Protein AF-A0A2B4R8V8-F1 (afdb_monomer_lite)

Secondary structure (DSSP, 8-state):
----------------------------PPPPP-------PPPPP--PPPTT---PPPPSSPP------------TTS---SSSS-HHHHHHHHHHHHHHHTT--SEEEEEE-TTTHHHHHHHHHHH-SGGGGSEEEEEETT-----SSHHHHHHHHHHHHHHHHHHEEESSSEEE---TTS-HHHHHHHHHHHHHHHHHHS---TTB-HHHHHHHHH-GGGS-HHHHHHHHHHHS-HHHHHHHHHHHHH-GGG---HHHHHHHHHHHHHTT--SPP-HHHHHHHHHHHHIIIIIITHHHHS-SS-HHHHHHHHHHHHHHHHHHHHHHHHHHHHHHHHHHHHHHHHHHHHHHHHHHHHHHHHHHTS---

Radius of gyration: 37.05 Å; chains: 1; bounding box: 168×72×77 Å

pLDDT: mean 74.07, std 23.22, range [28.28, 98.06]

Structure (mmCIF, N/CA/C/O backbone):
data_AF-A0A2B4R8V8-F1
#
_entry.id   AF-A0A2B4R8V8-F1
#
loop_
_atom_site.group_PDB
_atom_site.id
_atom_site.type_symbol
_atom_site.label_atom_id
_atom_site.label_alt_id
_atom_site.label_comp_id
_atom_site.label_asym_id
_atom_site.label_entity_id
_atom_site.label_seq_id
_atom_site.pdbx_PDB_ins_code
_atom_site.Cartn_x
_atom_site.Cartn_y
_atom_site.Cartn_z
_atom_site.occupancy
_atom_site.B_iso_or_equiv
_atom_site.auth_seq_id
_atom_site.auth_comp_id
_atom_site.auth_asym_id
_atom_site.auth_atom_id
_atom_site.pdbx_PDB_model_num
ATOM 1 N N . MET A 1 1 ? -49.692 -40.092 24.703 1.00 37.97 1 MET A N 1
ATOM 2 C CA . MET A 1 1 ? -51.129 -39.829 24.489 1.00 37.97 1 MET A CA 1
ATOM 3 C C . MET A 1 1 ? -51.239 -38.406 23.982 1.00 37.97 1 MET A C 1
ATOM 5 O O . MET A 1 1 ? -51.106 -37.485 24.770 1.00 37.97 1 MET A O 1
ATOM 9 N N . VAL A 1 2 ? -51.329 -38.239 22.664 1.00 34.12 2 VAL A N 1
ATOM 10 C CA . VAL A 1 2 ? -51.483 -36.935 22.007 1.00 34.12 2 VAL A CA 1
ATOM 11 C C . VAL A 1 2 ? -52.928 -36.877 21.530 1.00 34.12 2 VAL A C 1
ATOM 13 O O . VAL A 1 2 ? -53.375 -37.792 20.839 1.00 34.12 2 VAL A O 1
ATOM 16 N N . GLY A 1 3 ? -53.658 -35.875 22.016 1.00 37.50 3 GLY A N 1
ATOM 17 C CA . GLY A 1 3 ? -55.065 -35.637 21.716 1.00 37.50 3 GLY A CA 1
ATOM 18 C C . GLY A 1 3 ? -55.240 -34.910 20.387 1.00 37.50 3 GLY A C 1
ATOM 19 O O . GLY A 1 3 ? -54.441 -34.051 20.025 1.00 37.50 3 GLY A O 1
ATOM 20 N N . SER A 1 4 ? -56.290 -35.308 19.683 1.00 49.75 4 SER A N 1
ATOM 21 C CA . SER A 1 4 ? -56.829 -34.710 18.465 1.00 49.75 4 SER A CA 1
ATOM 22 C C . SER A 1 4 ? -57.956 -33.738 18.825 1.00 49.75 4 SER A C 1
ATOM 24 O O . SER A 1 4 ? -58.590 -33.940 19.862 1.00 49.75 4 SER A O 1
ATOM 26 N N . MET A 1 5 ? -58.164 -32.743 17.951 1.00 41.31 5 MET A N 1
ATOM 27 C CA . MET A 1 5 ? -59.383 -31.964 17.630 1.00 41.31 5 MET A CA 1
ATOM 28 C C . MET A 1 5 ? -58.989 -30.493 17.405 1.00 41.31 5 MET A C 1
ATOM 30 O O . MET A 1 5 ? -58.139 -29.987 18.127 1.00 41.31 5 MET A O 1
ATOM 34 N N . ASP A 1 6 ? -59.586 -29.686 16.537 1.00 40.47 6 ASP A N 1
ATOM 35 C CA . ASP A 1 6 ? -60.373 -29.803 15.297 1.00 40.47 6 ASP A CA 1
ATOM 36 C C . ASP A 1 6 ? -60.860 -28.356 15.032 1.00 40.47 6 ASP A C 1
ATOM 38 O O . ASP A 1 6 ? -61.248 -27.715 16.006 1.00 40.47 6 ASP A O 1
ATOM 42 N N . LEU A 1 7 ? -60.910 -27.912 13.760 1.00 38.53 7 LEU A N 1
ATOM 43 C CA . LEU A 1 7 ? -61.941 -27.004 13.183 1.00 38.53 7 LEU A CA 1
ATOM 44 C C . LEU A 1 7 ? -62.015 -25.544 13.741 1.00 38.53 7 LEU A C 1
ATOM 46 O O . LEU A 1 7 ? -61.846 -25.301 14.922 1.00 38.53 7 LEU A O 1
ATOM 50 N N . ASP A 1 8 ? -62.312 -24.456 13.024 1.00 39.59 8 ASP A N 1
ATOM 51 C CA . ASP A 1 8 ? -62.751 -24.147 11.653 1.00 39.59 8 ASP A CA 1
ATOM 52 C C . ASP A 1 8 ? -62.658 -22.591 11.464 1.00 39.59 8 ASP A C 1
ATOM 54 O O . ASP A 1 8 ? -61.950 -21.961 12.255 1.00 39.59 8 ASP A O 1
ATOM 58 N N . PRO A 1 9 ? -63.290 -21.902 10.478 1.00 58.25 9 PRO A N 1
ATOM 59 C CA . PRO A 1 9 ? -62.689 -20.775 9.767 1.00 58.25 9 PRO A CA 1
ATOM 60 C C . PRO A 1 9 ? -63.495 -19.459 9.943 1.00 58.25 9 PRO A C 1
ATOM 62 O O . PRO A 1 9 ? -64.387 -19.363 10.782 1.00 58.25 9 PRO A O 1
ATOM 65 N N . ALA A 1 10 ? -63.218 -18.491 9.057 1.00 32.84 10 ALA A N 1
ATOM 66 C CA . ALA A 1 10 ? -64.095 -17.409 8.571 1.00 32.84 10 ALA A CA 1
ATOM 67 C C . ALA A 1 10 ? -63.749 -15.949 8.960 1.00 32.84 10 ALA A C 1
ATOM 69 O O . ALA A 1 10 ? -64.136 -15.476 10.020 1.00 32.84 10 ALA A O 1
ATOM 70 N N . LEU A 1 11 ? -63.186 -15.246 7.951 1.00 34.00 11 LEU A N 1
ATOM 71 C CA . LEU A 1 11 ? -63.609 -13.938 7.381 1.00 34.00 11 LEU A CA 1
ATOM 72 C C . LEU A 1 11 ? -63.502 -12.649 8.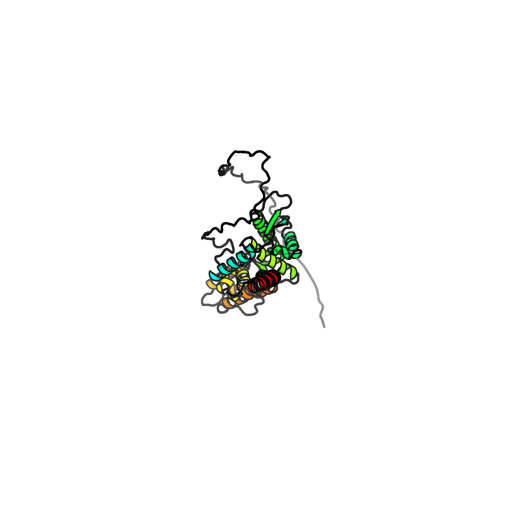243 1.00 34.00 11 LEU A C 1
ATOM 74 O O . LEU A 1 11 ? -63.474 -12.729 9.463 1.00 34.00 11 LEU A O 1
ATOM 78 N N . PRO A 1 12 ? -63.675 -11.435 7.660 1.00 52.84 12 PRO A N 1
ATOM 79 C CA . PRO A 1 12 ? -63.203 -10.846 6.388 1.00 52.84 12 PRO A CA 1
ATOM 80 C C . PRO A 1 12 ? -62.608 -9.416 6.618 1.00 52.84 12 PRO A C 1
ATOM 82 O O . PRO A 1 12 ? -62.307 -9.066 7.752 1.00 52.84 12 PRO A O 1
ATOM 85 N N . MET A 1 13 ? -62.554 -8.585 5.558 1.00 31.41 13 MET A N 1
ATOM 86 C CA . MET A 1 13 ? -62.256 -7.127 5.485 1.00 31.41 13 MET A CA 1
ATOM 87 C C . MET A 1 13 ? -60.810 -6.796 5.069 1.00 31.41 13 MET A C 1
ATOM 89 O O . MET A 1 13 ? -59.878 -7.433 5.531 1.00 31.41 13 MET A O 1
ATOM 93 N N . GLU A 1 14 ? -60.509 -5.830 4.203 1.00 40.19 14 GLU A N 1
ATOM 94 C CA . GLU A 1 14 ? -61.306 -4.865 3.440 1.00 40.19 14 GLU A CA 1
ATOM 95 C C . GLU A 1 14 ? -60.415 -4.309 2.309 1.00 40.19 14 GLU A C 1
ATOM 97 O O . GLU A 1 14 ? -59.193 -4.235 2.425 1.00 40.19 14 GLU A O 1
ATOM 102 N N . THR A 1 15 ? -61.058 -3.944 1.206 1.00 41.03 15 THR A N 1
ATOM 103 C CA . THR A 1 15 ? -60.579 -3.093 0.106 1.00 41.03 15 THR A CA 1
ATOM 104 C C . THR A 1 15 ? -60.140 -1.703 0.573 1.00 41.03 15 THR A C 1
ATOM 106 O O . THR A 1 15 ? -60.792 -1.186 1.470 1.00 41.03 15 THR A O 1
ATOM 109 N N . VAL A 1 16 ? -59.136 -1.102 -0.095 1.00 36.84 16 VAL A N 1
ATOM 110 C CA . VAL A 1 16 ? -58.846 0.351 -0.310 1.00 36.84 16 VAL A CA 1
ATOM 111 C C . VAL A 1 16 ? -57.403 0.434 -0.854 1.00 36.84 16 VAL A C 1
ATOM 113 O O . VAL A 1 16 ? -56.538 -0.278 -0.363 1.00 36.84 16 VAL A O 1
ATOM 116 N N . ASP A 1 17 ? -56.993 1.227 -1.841 1.00 36.38 17 ASP A N 1
ATOM 117 C CA . ASP A 1 17 ? -57.643 1.989 -2.903 1.00 36.38 17 ASP A CA 1
ATOM 118 C C . ASP A 1 17 ? -56.602 2.109 -4.028 1.00 36.38 17 ASP A C 1
ATOM 120 O O . ASP A 1 17 ? -55.411 2.315 -3.779 1.00 36.38 17 ASP A O 1
ATOM 124 N N . GLN A 1 18 ? -57.054 2.009 -5.275 1.00 36.00 18 GLN A N 1
ATOM 125 C CA . GLN A 1 18 ? -56.299 2.484 -6.427 1.00 36.00 18 GLN A CA 1
ATOM 126 C C . GLN A 1 18 ? -56.438 4.004 -6.488 1.00 36.00 18 GLN A C 1
ATOM 128 O O . GLN A 1 18 ? -57.486 4.518 -6.871 1.00 36.00 18 GLN A O 1
ATOM 133 N N . ALA A 1 19 ? -55.366 4.721 -6.166 1.00 33.53 19 ALA A N 1
ATOM 134 C CA . ALA A 1 19 ? -55.262 6.143 -6.441 1.00 33.53 19 ALA A CA 1
ATOM 135 C C . ALA A 1 19 ? -53.948 6.448 -7.172 1.00 33.53 19 ALA A C 1
ATOM 137 O O . ALA A 1 19 ? -52.853 6.312 -6.633 1.00 33.53 19 ALA A O 1
ATOM 138 N N . THR A 1 20 ? -54.120 6.941 -8.401 1.00 39.62 20 THR A N 1
ATOM 139 C CA . THR A 1 20 ? -53.224 7.864 -9.119 1.00 39.62 20 THR A CA 1
ATOM 140 C C . THR A 1 20 ? -51.864 7.343 -9.592 1.00 39.62 20 THR A C 1
ATOM 142 O O . THR A 1 20 ? -50.809 7.778 -9.149 1.00 39.62 20 THR A O 1
ATOM 145 N N . LEU A 1 21 ? -51.909 6.518 -10.643 1.00 32.22 21 LEU A N 1
ATOM 146 C CA . LEU A 1 21 ? -50.957 6.607 -11.754 1.00 32.22 21 LEU A CA 1
ATOM 147 C C . LEU A 1 21 ? -51.418 7.728 -12.694 1.00 32.22 21 LEU A C 1
ATOM 149 O O . LEU A 1 21 ? -52.409 7.552 -13.402 1.00 32.22 21 LEU A O 1
ATOM 153 N N . SER A 1 22 ? -50.733 8.872 -12.686 1.00 34.62 22 SER A N 1
ATOM 154 C CA . SER A 1 22 ? -50.776 9.846 -13.783 1.00 34.62 22 SER A CA 1
ATOM 155 C C . SER A 1 22 ? -49.699 10.922 -13.612 1.00 34.62 22 SER A C 1
ATOM 157 O O . SER A 1 22 ? -49.667 11.560 -12.563 1.00 34.62 22 SER A O 1
ATOM 159 N N . MET A 1 23 ? -48.953 11.174 -14.699 1.00 31.00 23 MET A N 1
ATOM 160 C CA . MET A 1 23 ? -48.283 12.444 -15.057 1.00 31.00 23 MET A CA 1
ATOM 161 C C . MET A 1 23 ? -46.952 12.722 -14.323 1.00 31.00 23 MET A C 1
ATOM 163 O O . MET A 1 23 ? -46.914 12.701 -13.104 1.00 31.00 23 MET A O 1
ATOM 167 N N . LEU A 1 24 ? -45.806 13.012 -14.949 1.00 35.62 24 LEU A N 1
ATOM 168 C CA . LEU A 1 24 ? -45.475 13.547 -16.272 1.00 35.62 24 LEU A CA 1
ATOM 169 C C . LEU A 1 24 ? -44.006 13.218 -16.593 1.00 35.62 24 LEU A C 1
ATOM 171 O O . LEU A 1 24 ? -43.156 13.242 -15.703 1.00 35.62 24 LEU A O 1
ATOM 175 N N . ASP A 1 25 ? -43.732 12.993 -17.876 1.00 38.09 25 ASP A N 1
ATOM 176 C CA . ASP A 1 25 ? -42.414 13.163 -18.481 1.00 38.09 25 ASP A CA 1
ATOM 177 C C . ASP A 1 25 ? -41.946 14.613 -18.287 1.00 38.09 25 ASP A C 1
ATOM 179 O O . ASP A 1 25 ? -42.641 15.549 -18.689 1.00 38.09 25 ASP A O 1
ATOM 183 N N . CYS A 1 26 ? -40.764 14.796 -17.702 1.00 34.78 26 CYS A N 1
ATOM 184 C CA . CYS A 1 26 ? -40.042 16.065 -17.720 1.00 34.78 26 CYS A CA 1
ATOM 185 C C . CYS A 1 26 ? -38.627 15.814 -18.251 1.00 34.78 26 CYS A C 1
ATOM 187 O O . CYS A 1 26 ? -37.676 15.632 -17.492 1.00 34.78 26 CYS A O 1
ATOM 189 N N . ASP A 1 27 ? -38.532 15.797 -19.579 1.00 41.25 27 ASP A N 1
ATOM 190 C CA . ASP A 1 27 ? -37.359 16.250 -20.322 1.00 41.25 27 ASP A CA 1
ATOM 191 C C . ASP A 1 27 ? -37.183 17.749 -20.044 1.00 41.25 27 ASP A C 1
ATOM 193 O O . ASP A 1 27 ? -37.929 18.553 -20.591 1.00 41.25 27 ASP A O 1
ATOM 197 N N . GLU A 1 28 ? -36.207 18.133 -19.224 1.00 35.09 28 GLU A N 1
ATOM 198 C CA . GLU A 1 28 ? -35.541 19.434 -19.355 1.00 35.09 28 GLU A CA 1
ATOM 199 C C . GLU A 1 28 ? -34.068 19.286 -18.962 1.00 35.09 28 GLU A C 1
ATOM 201 O O . GLU A 1 28 ? -33.673 19.300 -17.795 1.00 35.09 28 GLU A O 1
ATOM 206 N N . THR A 1 29 ? -33.237 19.119 -19.987 1.00 42.72 29 THR A N 1
ATOM 207 C CA . THR A 1 29 ? -31.798 19.359 -19.946 1.00 42.72 29 THR A CA 1
ATOM 208 C C . THR A 1 29 ? -31.542 20.848 -19.694 1.00 42.72 29 THR A C 1
ATOM 210 O O . THR A 1 29 ? -32.035 21.685 -20.454 1.00 42.72 29 THR A O 1
ATOM 213 N N . PRO A 1 30 ? -30.750 21.229 -18.677 1.00 42.62 30 PRO A N 1
ATOM 214 C CA . PRO A 1 30 ? -30.356 22.620 -18.519 1.00 42.62 30 PRO A CA 1
ATOM 215 C C . PRO A 1 30 ? -29.359 23.027 -19.624 1.00 42.62 30 PRO A C 1
ATOM 217 O O . PRO A 1 30 ? -28.509 22.221 -20.017 1.00 42.62 30 PRO A O 1
ATOM 220 N N . PRO A 1 31 ? -29.435 24.270 -20.133 1.00 41.19 31 PRO A N 1
ATOM 221 C CA . PRO A 1 31 ? -28.523 24.760 -21.155 1.00 41.19 31 PRO A CA 1
ATOM 222 C C . PRO A 1 31 ? -27.113 24.940 -20.579 1.00 41.19 31 PRO A C 1
ATOM 224 O O . PRO A 1 31 ? -26.923 25.550 -19.526 1.00 41.19 31 PRO A O 1
ATOM 227 N N . PHE A 1 32 ? -26.119 24.425 -21.303 1.00 37.81 32 PHE A N 1
ATOM 228 C CA . PHE A 1 32 ? -24.707 24.713 -21.068 1.00 37.81 32 PHE A CA 1
ATOM 229 C C . PHE A 1 32 ? -24.455 26.223 -21.213 1.00 37.81 32 PHE A C 1
ATOM 231 O O . PHE A 1 32 ? -24.846 26.793 -22.236 1.00 37.81 32 PHE A O 1
ATOM 238 N N . PRO A 1 33 ? -23.795 26.889 -20.249 1.00 44.66 33 PRO A N 1
ATOM 239 C CA . PRO A 1 33 ? -23.276 28.222 -20.485 1.00 44.66 33 PRO A CA 1
ATOM 240 C C . PRO A 1 33 ? -22.076 28.143 -21.435 1.00 44.66 33 PRO A C 1
ATOM 242 O O . PRO A 1 33 ? -21.091 27.446 -21.193 1.00 44.66 33 PRO A O 1
ATOM 245 N N . ASP A 1 34 ? -22.220 28.870 -22.535 1.00 44.16 34 ASP A N 1
ATOM 246 C CA . ASP A 1 34 ? -21.208 29.178 -23.533 1.00 44.16 34 ASP A CA 1
ATOM 247 C C . ASP A 1 34 ? -20.172 30.120 -22.894 1.00 44.16 34 ASP A C 1
ATOM 249 O O . ASP A 1 34 ? -20.329 31.341 -22.891 1.00 44.16 34 ASP A O 1
ATOM 253 N N . GLU A 1 35 ? -19.141 29.551 -22.269 1.00 37.66 35 GLU A N 1
ATOM 254 C CA . GLU A 1 35 ? -17.958 30.295 -21.843 1.00 37.66 35 GLU A CA 1
ATOM 255 C C . GLU A 1 35 ? -16.745 29.835 -22.650 1.00 37.66 35 GLU A C 1
ATOM 257 O O . GLU A 1 35 ? -16.073 28.844 -22.364 1.00 37.66 35 GLU A O 1
ATOM 262 N N . THR A 1 36 ? -16.443 30.624 -23.678 1.00 38.94 36 THR A N 1
ATOM 263 C CA . THR A 1 36 ? -15.122 30.727 -24.290 1.00 38.94 36 THR A CA 1
ATOM 264 C C . THR A 1 36 ? -14.085 31.101 -23.230 1.00 38.94 36 THR A C 1
ATOM 266 O O . THR A 1 36 ? -13.805 32.278 -22.998 1.00 38.94 36 THR A O 1
ATOM 269 N N . VAL A 1 37 ? -13.479 30.097 -22.598 1.00 32.22 37 VAL A N 1
ATOM 270 C CA . VAL A 1 37 ? -12.247 30.268 -21.825 1.00 32.22 37 VAL A CA 1
ATOM 271 C C . VAL A 1 37 ? -11.075 30.244 -22.804 1.00 32.22 37 VAL A C 1
ATOM 273 O O . VAL A 1 37 ? -10.567 29.196 -23.201 1.00 32.22 37 VAL A O 1
ATOM 276 N N . CYS A 1 38 ? -10.656 31.436 -23.224 1.00 32.62 38 CYS A N 1
ATOM 277 C CA . CYS A 1 38 ? -9.418 31.651 -23.963 1.00 32.62 38 CYS A CA 1
ATOM 278 C C . CYS A 1 38 ? -8.213 31.333 -23.065 1.00 32.62 38 CYS A C 1
ATOM 280 O O . CYS A 1 38 ? -7.755 32.191 -22.309 1.00 32.62 38 CYS A O 1
ATOM 282 N N . PHE A 1 39 ? -7.647 30.133 -23.185 1.00 30.14 39 PHE A N 1
ATOM 283 C CA . PHE A 1 39 ? -6.293 29.880 -22.697 1.00 30.14 39 PHE A CA 1
ATOM 284 C C . PHE A 1 39 ? -5.307 30.708 -23.529 1.00 30.14 39 PHE A C 1
ATOM 286 O O . PHE A 1 39 ? -5.085 30.440 -24.709 1.00 30.14 39 PHE A O 1
ATOM 293 N N . HIS A 1 40 ? -4.713 31.733 -22.916 1.00 30.58 40 HIS A N 1
ATOM 294 C CA . HIS A 1 40 ? -3.519 32.378 -23.454 1.00 30.58 40 HIS A CA 1
ATOM 295 C C . HIS A 1 40 ? -2.358 31.390 -23.327 1.00 30.58 40 HIS A C 1
ATOM 297 O O . HIS A 1 40 ? -1.726 31.279 -22.278 1.00 30.58 40 HIS A O 1
ATOM 303 N N . GLY A 1 41 ? -2.123 30.634 -24.400 1.00 30.16 41 GLY A N 1
ATOM 304 C CA . GLY A 1 41 ? -0.926 29.825 -24.560 1.00 30.16 41 GLY A CA 1
ATOM 305 C C . GLY A 1 41 ? 0.316 30.710 -24.525 1.00 30.16 41 GLY A C 1
ATOM 306 O O . GLY A 1 41 ? 0.376 31.750 -25.185 1.00 30.16 41 GLY A O 1
ATOM 307 N N . PHE A 1 42 ? 1.311 30.284 -23.750 1.00 35.97 42 PHE A N 1
ATOM 308 C CA . PHE A 1 42 ? 2.672 30.779 -23.889 1.00 35.97 42 PHE A CA 1
ATOM 309 C C . PHE A 1 42 ? 3.119 30.583 -25.343 1.00 35.97 42 PHE A C 1
ATOM 311 O O . PHE A 1 42 ? 2.922 29.517 -25.926 1.00 35.97 42 PHE A O 1
ATOM 318 N N . GLY A 1 43 ? 3.648 31.654 -25.934 1.00 30.28 43 GLY A N 1
ATOM 319 C CA . GLY A 1 43 ? 3.944 31.746 -27.358 1.00 30.28 43 GLY A CA 1
ATOM 320 C C . GLY A 1 43 ? 4.843 30.621 -27.864 1.00 30.28 43 GLY A C 1
ATOM 321 O O . GLY A 1 43 ? 5.940 30.403 -27.355 1.00 30.28 43 GLY A O 1
ATOM 322 N N . ALA A 1 44 ? 4.379 29.952 -28.916 1.00 34.69 44 ALA A N 1
ATOM 323 C CA . ALA A 1 44 ? 5.220 29.145 -29.781 1.00 34.69 44 ALA A CA 1
ATOM 324 C C . ALA A 1 44 ? 6.138 30.068 -30.607 1.00 34.69 44 ALA A C 1
ATOM 326 O O . ALA A 1 44 ? 5.644 31.037 -31.193 1.00 34.69 44 ALA A O 1
ATOM 327 N N . PRO A 1 45 ? 7.444 29.781 -30.726 1.00 36.78 45 PRO A N 1
ATOM 328 C CA . PRO A 1 45 ? 8.242 30.315 -31.816 1.00 36.78 45 PRO A CA 1
ATOM 329 C C . PRO A 1 45 ? 7.775 29.667 -33.122 1.00 36.78 45 PRO A C 1
ATOM 331 O O . PRO A 1 45 ? 7.800 28.447 -33.282 1.00 36.78 45 PRO A O 1
ATOM 334 N N . SER A 1 46 ? 7.316 30.496 -34.051 1.00 40.25 46 SER A N 1
ATOM 335 C CA . SER A 1 46 ? 6.920 30.105 -35.396 1.00 40.25 46 SER A CA 1
ATOM 336 C C . SER A 1 46 ? 8.146 29.947 -36.297 1.00 40.25 46 SER A C 1
ATOM 338 O O . SER A 1 46 ? 8.432 30.852 -37.072 1.00 40.25 46 SER A O 1
ATOM 340 N N . GLU A 1 47 ? 8.851 28.820 -36.228 1.00 35.97 47 GLU A N 1
ATOM 341 C CA . GLU A 1 47 ? 9.777 28.396 -37.288 1.00 35.97 47 GLU A CA 1
ATOM 342 C C . GLU A 1 47 ? 9.718 26.870 -37.439 1.00 35.97 47 GLU A C 1
ATOM 344 O O . GLU A 1 47 ? 9.992 26.124 -36.504 1.00 35.97 47 GLU A O 1
ATOM 349 N N . ILE A 1 48 ? 9.305 26.407 -38.621 1.00 40.69 48 ILE A N 1
ATOM 350 C CA . ILE A 1 48 ? 9.330 24.995 -39.021 1.00 40.69 48 ILE A CA 1
ATOM 351 C C . ILE A 1 48 ? 10.773 24.673 -39.440 1.00 40.69 48 ILE A C 1
ATOM 353 O O . ILE A 1 48 ? 11.235 25.269 -40.418 1.00 40.69 48 ILE A O 1
ATOM 357 N N . PRO A 1 49 ? 11.497 23.748 -38.783 1.00 34.75 49 PRO A N 1
ATOM 358 C CA . PRO A 1 49 ? 12.767 23.264 -39.302 1.00 34.75 49 PRO A CA 1
ATOM 359 C C . PRO A 1 49 ? 12.506 22.197 -40.374 1.00 34.75 49 PRO A C 1
ATOM 361 O O . PRO A 1 49 ? 11.687 21.298 -40.197 1.00 34.75 49 PRO A O 1
ATOM 364 N N . SER A 1 50 ? 13.213 22.313 -41.494 1.00 37.09 50 SER A N 1
ATOM 365 C CA . SER A 1 50 ? 13.264 21.346 -42.598 1.00 37.09 50 SER A CA 1
ATOM 366 C C . SER A 1 50 ? 13.685 19.937 -42.150 1.00 37.09 50 SER A C 1
ATOM 368 O O . SER A 1 50 ? 14.557 19.805 -41.293 1.00 37.09 50 SER A O 1
ATOM 370 N N . GLU A 1 51 ? 13.134 18.906 -42.802 1.00 42.66 51 GLU A N 1
ATOM 371 C CA . GLU A 1 51 ? 13.231 17.463 -42.486 1.00 42.66 51 GLU A CA 1
ATOM 372 C C . GLU A 1 51 ? 14.639 16.811 -42.523 1.00 42.66 51 GLU A C 1
ATOM 374 O O . GLU A 1 51 ? 14.745 15.601 -42.355 1.00 42.66 51 GLU A O 1
ATOM 379 N N . ASP A 1 52 ? 15.736 17.558 -42.666 1.00 37.97 52 ASP A N 1
ATOM 380 C CA . ASP A 1 52 ? 17.063 16.979 -42.958 1.00 37.97 52 ASP A CA 1
ATOM 381 C C . ASP A 1 52 ? 18.079 16.960 -41.795 1.00 37.97 52 ASP A C 1
ATOM 383 O O . ASP A 1 52 ? 19.247 16.653 -42.017 1.00 37.97 52 ASP A O 1
ATOM 387 N N . ASN A 1 53 ? 17.682 17.215 -40.542 1.00 40.00 53 ASN A N 1
ATOM 388 C CA . ASN A 1 53 ? 18.621 17.228 -39.399 1.00 40.00 53 ASN A CA 1
ATOM 389 C C . ASN A 1 53 ? 18.227 16.311 -38.226 1.00 40.00 53 ASN A C 1
ATOM 391 O O . ASN A 1 53 ? 18.438 16.637 -37.060 1.00 40.00 53 ASN A O 1
ATOM 395 N N . MET A 1 54 ? 17.659 15.140 -38.516 1.00 37.47 54 MET A N 1
ATOM 396 C CA . MET A 1 54 ? 17.125 14.245 -37.486 1.00 37.47 54 MET A CA 1
ATOM 397 C C . MET A 1 54 ? 18.042 13.064 -37.143 1.00 37.47 54 MET A C 1
ATOM 399 O O . MET A 1 54 ? 17.564 11.943 -37.127 1.00 37.47 54 MET A O 1
ATOM 403 N N . TRP A 1 55 ? 19.330 13.285 -36.854 1.00 41.75 55 TRP A N 1
ATOM 404 C CA . TRP A 1 55 ? 20.157 12.310 -36.117 1.00 41.75 55 TRP A CA 1
ATOM 405 C C . TRP A 1 55 ? 21.310 13.017 -35.392 1.00 41.75 55 TRP A C 1
ATOM 407 O O . TRP A 1 55 ? 22.439 13.037 -35.878 1.00 41.75 55 TRP A O 1
ATOM 417 N N . GLU A 1 56 ? 21.046 13.562 -34.204 1.00 37.03 56 GLU A N 1
ATOM 418 C CA . GLU A 1 56 ? 22.095 13.671 -33.185 1.00 37.03 56 GLU A CA 1
ATOM 419 C C . GLU A 1 56 ? 21.941 12.510 -32.190 1.00 37.03 56 GLU A C 1
ATOM 421 O O . GLU A 1 56 ? 20.813 12.158 -31.830 1.00 37.03 56 GLU A O 1
ATOM 426 N N . PRO A 1 57 ? 23.040 11.861 -31.768 1.00 35.47 57 PRO A N 1
ATOM 427 C CA . PRO A 1 57 ? 22.971 10.738 -30.847 1.00 35.47 57 PRO A CA 1
ATOM 428 C C . PRO A 1 57 ? 22.467 11.203 -29.476 1.00 35.47 57 PRO A C 1
ATOM 430 O O . PRO A 1 57 ? 23.008 12.130 -28.872 1.00 35.47 57 PRO A O 1
ATOM 433 N N . VAL A 1 58 ? 21.427 10.526 -28.989 1.00 38.94 58 VAL A N 1
ATOM 434 C CA . VAL A 1 58 ? 20.862 10.696 -27.647 1.00 38.94 58 VAL A CA 1
ATOM 435 C C . VAL A 1 58 ? 21.976 10.502 -26.616 1.00 38.94 58 VAL A C 1
ATOM 437 O O . VAL A 1 58 ? 22.625 9.460 -26.574 1.00 38.94 58 VAL A O 1
ATOM 440 N N . SER A 1 59 ? 22.208 11.524 -25.794 1.00 34.34 59 SER A N 1
ATOM 441 C CA . SER A 1 59 ? 23.140 11.475 -24.666 1.00 34.34 59 SER A CA 1
ATOM 442 C C . SER A 1 59 ? 22.784 10.320 -23.721 1.00 34.34 59 SER A C 1
ATOM 444 O O . SER A 1 59 ? 21.702 10.311 -23.143 1.00 34.34 59 SER A O 1
ATOM 446 N N . GLU A 1 60 ? 23.721 9.395 -23.495 1.00 36.06 60 GLU A N 1
ATOM 447 C CA . GLU A 1 60 ? 23.613 8.249 -22.566 1.00 36.06 60 GLU A CA 1
ATOM 448 C C . GLU A 1 60 ? 23.586 8.638 -21.071 1.00 36.06 60 GLU A C 1
ATOM 450 O O . GLU A 1 60 ? 23.696 7.783 -20.195 1.00 36.06 60 GLU A O 1
ATOM 455 N N . LYS A 1 61 ? 23.458 9.928 -20.740 1.00 28.95 61 LYS A N 1
ATOM 456 C CA . LYS A 1 61 ? 23.313 10.392 -19.355 1.00 28.95 61 LYS A CA 1
ATOM 457 C C . LYS A 1 61 ? 21.852 10.709 -19.044 1.00 28.95 61 LYS A C 1
ATOM 459 O O . LYS A 1 61 ? 21.288 11.561 -19.735 1.00 28.95 61 LYS A O 1
ATOM 464 N N . PRO A 1 62 ? 21.255 10.096 -18.003 1.00 32.03 62 PRO A N 1
ATOM 465 C CA . PRO A 1 62 ? 19.907 10.440 -17.584 1.00 32.03 62 PRO A CA 1
ATOM 466 C C . PRO A 1 62 ? 19.861 11.911 -17.157 1.00 32.03 62 PRO A C 1
ATOM 468 O O . PRO A 1 62 ? 20.761 12.414 -16.478 1.00 32.03 62 PRO A O 1
ATOM 471 N N . LEU A 1 63 ? 18.813 12.610 -17.593 1.00 28.28 63 LEU A N 1
ATOM 472 C CA . LEU A 1 63 ? 18.520 13.969 -17.156 1.00 28.28 63 LEU A CA 1
ATOM 473 C C . LEU A 1 63 ? 18.300 13.959 -15.639 1.00 28.28 63 LEU A C 1
ATOM 475 O O . LEU A 1 63 ? 17.370 13.331 -15.139 1.00 28.28 63 LEU A O 1
ATOM 479 N N . LEU A 1 64 ? 19.175 14.659 -14.915 1.00 29.42 64 LEU A N 1
ATOM 480 C CA . LEU A 1 64 ? 19.003 14.960 -13.498 1.00 29.42 64 LEU A CA 1
ATOM 481 C C . LEU A 1 64 ? 17.697 15.740 -13.320 1.00 29.42 64 LEU A C 1
ATOM 483 O O . LEU A 1 64 ? 17.590 16.894 -13.732 1.00 29.42 64 LEU A O 1
ATOM 487 N N . VAL A 1 65 ? 16.708 15.090 -12.711 1.00 31.47 65 VAL A N 1
ATOM 488 C CA . VAL A 1 65 ? 15.457 15.716 -12.288 1.00 31.47 65 VAL A CA 1
ATOM 489 C C . VAL A 1 65 ? 15.779 16.798 -11.258 1.00 31.47 65 VAL A C 1
ATOM 491 O O . VAL A 1 65 ? 16.426 16.539 -10.241 1.00 31.47 65 VAL A O 1
ATOM 494 N N . LEU A 1 66 ? 15.313 18.016 -11.536 1.00 29.03 66 LEU A N 1
ATOM 495 C CA . LEU A 1 66 ? 15.221 19.107 -10.575 1.00 29.03 66 LEU A CA 1
ATOM 496 C C . LEU A 1 66 ? 14.342 18.637 -9.410 1.00 29.03 66 LEU A C 1
ATOM 498 O O . LEU A 1 66 ? 13.130 18.498 -9.549 1.00 29.03 66 LEU A O 1
ATOM 502 N N . LEU A 1 67 ? 14.961 18.355 -8.264 1.00 32.12 67 LEU A N 1
ATOM 503 C CA . LEU A 1 67 ? 14.238 18.241 -7.005 1.00 32.12 67 LEU A CA 1
ATOM 504 C C . LEU A 1 67 ? 13.817 19.659 -6.614 1.00 32.12 67 LEU A C 1
ATOM 506 O O . LEU A 1 67 ? 14.615 20.411 -6.060 1.00 32.12 67 LEU A O 1
ATOM 510 N N . GLU A 1 68 ? 12.590 20.039 -6.957 1.00 32.09 68 GLU A N 1
ATOM 511 C CA . GLU A 1 68 ? 11.980 21.259 -6.437 1.00 32.09 68 GLU A CA 1
ATOM 512 C C . GLU A 1 68 ? 11.913 21.164 -4.904 1.00 32.09 68 GLU A C 1
ATOM 514 O O . GLU A 1 68 ? 11.291 20.266 -4.331 1.00 32.09 68 GLU A O 1
ATOM 519 N N . GLU A 1 69 ? 12.602 22.087 -4.230 1.00 36.91 69 GLU A N 1
ATOM 520 C CA . GLU A 1 69 ? 12.465 22.350 -2.798 1.00 36.91 69 GLU A CA 1
ATOM 521 C C . GLU A 1 69 ? 11.155 23.100 -2.529 1.00 36.91 69 GLU A C 1
ATOM 523 O O . GLU A 1 69 ? 11.154 24.229 -2.043 1.00 36.91 69 GLU A O 1
ATOM 528 N N . ASP A 1 70 ? 10.016 22.479 -2.811 1.00 31.59 70 ASP A N 1
ATOM 529 C CA . ASP A 1 70 ? 8.739 23.079 -2.454 1.00 31.59 70 ASP A CA 1
ATOM 530 C C . ASP A 1 70 ? 8.339 22.657 -1.041 1.00 31.59 70 ASP A C 1
ATOM 532 O O . ASP A 1 70 ? 7.715 21.626 -0.792 1.00 31.59 70 ASP A O 1
ATOM 536 N N . LYS A 1 71 ? 8.623 23.554 -0.087 1.00 33.25 71 LYS A N 1
ATOM 537 C CA . LYS A 1 71 ? 7.831 23.714 1.145 1.00 33.25 71 LYS A CA 1
ATOM 538 C C . LYS A 1 71 ? 6.429 24.247 0.805 1.00 33.25 71 LYS A C 1
ATOM 540 O O . LYS A 1 71 ? 5.971 25.231 1.387 1.00 33.25 71 LYS A O 1
ATOM 545 N N . ALA A 1 72 ? 5.752 23.627 -0.155 1.00 31.75 72 ALA A N 1
ATOM 546 C CA . ALA A 1 72 ? 4.369 23.918 -0.463 1.00 31.75 72 ALA A CA 1
ATOM 547 C C . ALA A 1 72 ? 3.501 23.215 0.581 1.00 31.75 72 ALA A C 1
ATOM 549 O O . ALA A 1 72 ? 3.594 22.008 0.800 1.00 31.75 72 ALA A O 1
ATOM 550 N N . TYR A 1 73 ? 2.680 24.005 1.263 1.00 31.86 73 TYR A N 1
ATOM 551 C CA . TYR A 1 73 ? 1.671 23.544 2.203 1.00 31.86 73 TYR A CA 1
ATOM 552 C C . TYR A 1 73 ? 0.757 22.524 1.503 1.00 31.86 73 TYR A C 1
ATOM 554 O O . TYR A 1 73 ? -0.145 22.899 0.756 1.00 31.86 73 TYR A O 1
ATOM 562 N N . CYS A 1 74 ? 1.008 21.229 1.708 1.00 30.09 74 CYS A N 1
ATOM 563 C CA . CYS A 1 74 ? 0.100 20.180 1.267 1.00 30.09 74 CYS A CA 1
ATOM 564 C C . CYS A 1 74 ? -1.114 20.213 2.194 1.00 30.09 74 CYS A C 1
ATOM 566 O O . CYS A 1 74 ? -0.995 20.004 3.401 1.00 30.09 74 CYS A O 1
ATOM 568 N N . GLY A 1 75 ? -2.285 20.527 1.636 1.00 28.47 75 GLY A N 1
ATOM 569 C CA . GLY A 1 75 ? -3.547 20.394 2.355 1.00 28.47 75 GLY A CA 1
ATOM 570 C C . GLY A 1 75 ? -3.735 18.965 2.897 1.00 28.47 75 GLY A C 1
ATOM 571 O O . GLY A 1 75 ? -3.102 18.027 2.412 1.00 28.47 75 GLY A O 1
ATOM 572 N N . PRO A 1 76 ? -4.629 18.763 3.878 1.00 32.34 76 PRO A N 1
ATOM 573 C CA . PRO A 1 76 ? -4.646 17.571 4.734 1.00 32.34 76 PRO A CA 1
ATOM 574 C C . PRO A 1 76 ? -5.080 16.250 4.067 1.00 32.34 76 PRO A C 1
ATOM 576 O O . PRO A 1 76 ? -5.365 15.300 4.781 1.00 32.34 76 PRO A O 1
ATOM 579 N N . LYS A 1 77 ? -5.185 16.156 2.733 1.00 34.38 77 LYS A N 1
ATOM 580 C CA . LYS A 1 77 ? -5.810 14.993 2.069 1.00 34.38 77 LYS A CA 1
ATOM 581 C C . LYS A 1 77 ? -5.113 14.451 0.825 1.00 34.38 77 LYS A C 1
ATOM 583 O O . LYS A 1 77 ? -5.635 13.525 0.215 1.00 34.38 77 LYS A O 1
ATOM 588 N N . ILE A 1 78 ? -3.995 15.020 0.382 1.00 36.59 78 ILE A N 1
ATOM 589 C CA . ILE A 1 78 ? -3.464 14.674 -0.941 1.00 36.59 78 ILE A CA 1
ATOM 590 C C . ILE A 1 78 ? -1.961 14.467 -0.841 1.00 36.59 78 ILE A C 1
ATOM 592 O O . ILE A 1 78 ? -1.209 15.407 -0.600 1.00 36.59 78 ILE A O 1
ATOM 596 N N . THR A 1 79 ? -1.554 13.225 -1.109 1.00 35.81 79 THR A N 1
ATOM 597 C CA . THR A 1 79 ? -0.185 12.692 -1.118 1.00 35.81 79 THR A CA 1
ATOM 598 C C . THR A 1 79 ? 0.283 12.194 0.250 1.00 35.81 79 THR A C 1
ATOM 600 O O . THR A 1 79 ? 0.391 12.961 1.205 1.00 35.81 79 THR A O 1
ATOM 603 N N . ILE A 1 80 ? 0.700 10.922 0.313 1.00 42.25 80 ILE A N 1
ATOM 604 C CA . ILE A 1 80 ? 1.721 10.467 1.271 1.00 42.25 80 ILE A CA 1
ATOM 605 C C . ILE A 1 80 ? 3.037 11.142 0.837 1.00 42.25 80 ILE A C 1
ATOM 607 O O . ILE A 1 80 ? 3.940 10.530 0.275 1.00 42.25 80 ILE A O 1
ATOM 611 N N . CYS A 1 81 ? 3.076 12.467 0.963 1.00 38.78 81 CYS A N 1
ATOM 612 C CA . CYS A 1 81 ? 4.249 13.301 0.798 1.00 38.78 81 CYS A CA 1
ATOM 613 C C . CYS A 1 81 ? 4.890 13.440 2.178 1.00 38.78 81 CYS A C 1
ATOM 615 O O . CYS A 1 81 ? 4.184 13.387 3.182 1.00 38.78 81 CYS A O 1
ATOM 617 N N . ALA A 1 82 ? 6.213 13.589 2.183 1.00 39.88 82 ALA A N 1
ATOM 618 C CA . ALA A 1 82 ? 7.197 13.947 3.216 1.00 39.88 82 ALA A CA 1
ATOM 619 C C . ALA A 1 82 ? 6.808 14.345 4.662 1.00 39.88 82 ALA A C 1
ATOM 621 O O . ALA A 1 82 ? 7.674 14.355 5.531 1.00 39.88 82 ALA A O 1
ATOM 622 N N . CYS A 1 83 ? 5.565 14.694 4.964 1.00 40.09 83 CYS A N 1
ATOM 623 C CA . CYS A 1 83 ? 5.127 15.319 6.206 1.00 40.09 83 CYS A CA 1
ATOM 624 C C . CYS A 1 83 ? 4.921 14.367 7.398 1.00 40.09 83 CYS A C 1
ATOM 626 O O . CYS A 1 83 ? 4.688 14.856 8.500 1.00 40.09 83 CYS A O 1
ATOM 628 N N . PHE A 1 84 ? 4.976 13.043 7.216 1.00 48.50 84 PHE A N 1
ATOM 629 C CA . PHE A 1 84 ? 4.464 12.098 8.226 1.00 48.50 84 PHE A CA 1
ATOM 630 C C . PHE A 1 84 ? 5.493 11.192 8.894 1.00 48.50 84 PHE A C 1
ATOM 632 O O . PHE A 1 84 ? 5.194 10.599 9.929 1.00 48.50 84 PHE A O 1
ATOM 639 N N . LEU A 1 85 ? 6.683 11.077 8.315 1.00 53.62 85 LEU A N 1
ATOM 640 C CA . LEU A 1 85 ? 7.801 10.379 8.933 1.00 53.62 85 LEU A CA 1
ATOM 641 C C . LEU A 1 85 ? 8.571 11.368 9.807 1.00 53.62 85 LEU A C 1
ATOM 643 O O . LEU A 1 85 ? 8.597 12.567 9.520 1.00 53.62 85 LEU A O 1
ATOM 647 N N . THR A 1 86 ? 9.225 10.889 10.871 1.00 54.81 86 THR A N 1
ATOM 648 C CA . THR A 1 86 ? 10.175 11.761 11.578 1.00 54.81 86 THR A CA 1
ATOM 649 C C . THR A 1 86 ? 11.189 12.286 10.562 1.00 54.81 86 THR A C 1
ATOM 651 O O . THR A 1 86 ? 11.544 11.564 9.627 1.00 54.81 86 THR A O 1
ATOM 654 N N . SER A 1 87 ? 11.655 13.528 10.725 1.00 57.62 87 SER A N 1
ATOM 655 C CA . SER A 1 87 ? 12.558 14.156 9.747 1.00 57.62 87 SER A CA 1
ATOM 656 C C . SER A 1 87 ? 13.748 13.262 9.399 1.00 57.62 87 SER A C 1
ATOM 658 O O . SER A 1 87 ? 14.143 13.181 8.246 1.00 57.62 87 SER A O 1
ATOM 660 N N . LYS A 1 88 ? 14.263 12.514 10.379 1.00 59.44 88 LYS A N 1
ATOM 661 C CA . LYS A 1 88 ? 15.340 11.549 10.171 1.00 59.44 88 LYS A CA 1
ATOM 662 C C . LYS A 1 88 ? 14.915 10.359 9.303 1.00 59.44 88 LYS A C 1
ATOM 664 O O . LYS A 1 88 ? 15.601 10.039 8.344 1.00 59.44 88 LYS A O 1
ATOM 669 N N . THR A 1 89 ? 13.784 9.726 9.607 1.00 63.25 89 THR A N 1
ATOM 670 C CA . THR A 1 89 ? 13.308 8.544 8.869 1.00 63.25 89 THR A CA 1
ATOM 671 C C . THR A 1 89 ? 12.930 8.874 7.425 1.00 63.25 89 THR A C 1
ATOM 673 O O . THR A 1 89 ? 13.137 8.063 6.527 1.00 63.25 89 THR A O 1
ATOM 676 N N . PHE A 1 90 ? 12.401 10.077 7.191 1.00 64.06 90 PHE A N 1
ATOM 677 C CA . PHE A 1 90 ? 12.113 10.557 5.845 1.00 64.06 90 PHE A CA 1
ATOM 678 C C . PHE A 1 90 ? 13.385 10.742 5.010 1.00 64.06 90 PHE A C 1
ATOM 680 O O . PHE A 1 90 ? 13.450 10.261 3.880 1.00 64.06 90 PHE A O 1
ATOM 687 N N . GLU A 1 91 ? 14.400 11.410 5.567 1.00 67.19 91 GLU A N 1
ATOM 688 C CA . GLU A 1 91 ? 15.678 11.605 4.875 1.00 67.19 91 GLU A CA 1
ATOM 689 C C . GLU A 1 91 ? 16.386 10.271 4.613 1.00 67.19 91 GLU A C 1
ATOM 691 O O . GLU A 1 91 ? 16.917 10.069 3.522 1.00 67.19 91 GLU A O 1
ATOM 696 N N . ASP A 1 92 ? 16.310 9.321 5.550 1.00 70.88 92 ASP A N 1
ATOM 697 C CA . ASP A 1 92 ? 16.841 7.970 5.354 1.00 70.88 92 ASP A CA 1
ATOM 698 C C . ASP A 1 92 ? 16.156 7.270 4.162 1.00 70.88 92 ASP A C 1
ATOM 700 O O . ASP A 1 92 ? 16.830 6.688 3.312 1.00 70.88 92 ASP A O 1
ATOM 704 N N . LEU A 1 93 ? 14.825 7.353 4.047 1.00 72.62 93 LEU A N 1
ATOM 705 C CA . LEU A 1 93 ? 14.079 6.750 2.936 1.00 72.62 93 LEU A CA 1
ATOM 706 C C . LEU A 1 93 ? 14.377 7.438 1.593 1.00 72.62 93 LEU A C 1
ATOM 708 O O . LEU A 1 93 ? 14.527 6.770 0.567 1.00 72.62 93 LEU A O 1
ATOM 712 N N . LYS A 1 94 ? 14.513 8.767 1.598 1.00 76.62 94 LYS A N 1
ATOM 713 C CA . LYS A 1 94 ? 14.889 9.553 0.418 1.00 76.62 94 LYS A CA 1
ATOM 714 C C . LYS A 1 94 ? 16.299 9.206 -0.058 1.00 76.62 94 LYS A C 1
ATOM 716 O O . LYS A 1 94 ? 16.501 9.025 -1.258 1.00 76.62 94 LYS A O 1
ATOM 721 N N . GLN A 1 95 ? 17.253 9.069 0.862 1.00 78.81 95 GLN A N 1
ATOM 722 C CA . GLN A 1 95 ? 18.611 8.647 0.532 1.00 78.81 95 GLN A CA 1
ATOM 723 C C . GLN A 1 95 ? 18.615 7.226 -0.040 1.00 78.81 95 GLN A C 1
ATOM 725 O O . GLN A 1 95 ? 19.187 7.010 -1.104 1.00 78.81 95 GLN A O 1
ATOM 730 N N . ARG A 1 96 ? 17.894 6.285 0.588 1.00 76.69 96 ARG A N 1
ATOM 731 C CA . ARG A 1 96 ? 17.741 4.912 0.070 1.00 76.69 96 ARG A CA 1
ATOM 732 C C . ARG A 1 96 ? 17.176 4.898 -1.346 1.00 76.69 96 ARG A C 1
ATOM 734 O O . ARG A 1 96 ? 17.713 4.213 -2.207 1.00 76.69 96 ARG A O 1
ATOM 741 N N . LYS A 1 97 ? 16.130 5.686 -1.611 1.00 84.06 97 LYS A N 1
ATOM 742 C CA . LYS A 1 97 ? 15.580 5.845 -2.962 1.00 84.06 97 LYS A CA 1
ATOM 743 C C . LYS A 1 97 ? 16.659 6.285 -3.951 1.00 84.06 97 LYS A C 1
ATOM 745 O O . LYS A 1 97 ? 16.760 5.692 -5.019 1.00 84.06 97 LYS A O 1
ATOM 750 N N . MET A 1 98 ? 17.423 7.329 -3.622 1.00 84.69 98 MET A N 1
ATOM 751 C CA . MET A 1 98 ? 18.466 7.852 -4.510 1.00 84.69 98 MET A CA 1
ATOM 752 C C . MET A 1 98 ? 19.563 6.817 -4.771 1.00 84.69 98 MET A C 1
ATOM 754 O O . MET A 1 98 ? 19.978 6.663 -5.916 1.00 84.69 98 MET A O 1
ATOM 758 N N . ASP A 1 99 ? 19.973 6.072 -3.742 1.00 81.69 99 ASP A N 1
ATOM 759 C CA . ASP A 1 99 ? 20.991 5.024 -3.854 1.00 81.69 99 ASP A CA 1
ATOM 760 C C . ASP A 1 99 ? 20.556 3.885 -4.791 1.00 81.69 99 ASP A C 1
ATOM 762 O O . ASP A 1 99 ? 21.385 3.355 -5.531 1.00 81.69 99 ASP A O 1
ATOM 766 N N . VAL A 1 100 ? 19.270 3.509 -4.775 1.00 81.94 100 VAL A N 1
ATOM 767 C CA . VAL A 1 100 ? 18.712 2.514 -5.710 1.00 81.94 100 VAL A CA 1
ATOM 768 C C . VAL A 1 100 ? 18.573 3.104 -7.108 1.00 81.94 100 VAL A C 1
ATOM 770 O O . VAL A 1 100 ? 18.950 2.464 -8.086 1.00 81.94 100 VAL A O 1
ATOM 773 N N . LEU A 1 101 ? 18.049 4.327 -7.210 1.00 85.75 101 LEU A N 1
ATOM 774 C CA . LEU A 1 101 ? 17.774 4.982 -8.487 1.00 85.75 101 LEU A CA 1
ATOM 775 C C . LEU A 1 101 ? 19.044 5.165 -9.333 1.00 85.75 101 LEU A C 1
ATOM 777 O O . LEU A 1 101 ? 19.001 4.911 -10.532 1.00 85.75 101 LEU A O 1
ATOM 781 N N . ASP A 1 102 ? 20.169 5.542 -8.714 1.00 84.19 102 ASP A N 1
ATOM 782 C CA . ASP A 1 102 ? 21.479 5.707 -9.377 1.00 84.19 102 ASP A CA 1
ATOM 783 C C . ASP A 1 102 ? 22.027 4.398 -9.979 1.00 84.19 102 ASP A C 1
ATOM 785 O O . ASP A 1 102 ? 22.928 4.405 -10.815 1.00 84.19 102 ASP A O 1
ATOM 789 N N . LYS A 1 103 ? 21.477 3.257 -9.556 1.00 78.56 103 LYS A N 1
ATOM 790 C CA . LYS A 1 103 ? 21.963 1.919 -9.907 1.00 78.56 103 LYS A CA 1
ATOM 791 C C . LYS A 1 103 ? 21.028 1.143 -10.810 1.00 78.56 103 LYS A C 1
ATOM 793 O O . LYS A 1 103 ? 21.401 0.059 -11.261 1.00 78.56 103 LYS A O 1
ATOM 798 N N . LEU A 1 104 ? 19.844 1.686 -11.088 1.00 86.19 104 LEU A N 1
ATOM 799 C CA . LEU A 1 104 ? 18.990 1.131 -12.122 1.00 86.19 104 LEU A CA 1
ATOM 800 C C . LEU A 1 104 ? 19.746 1.170 -13.449 1.00 86.19 104 LEU A C 1
ATOM 802 O O . LEU A 1 104 ? 20.373 2.168 -13.805 1.00 86.19 104 LEU A O 1
ATOM 806 N N . SER A 1 105 ? 19.696 0.063 -14.177 1.00 85.69 105 SER A N 1
ATOM 807 C CA . SER A 1 105 ? 20.414 -0.090 -15.435 1.00 85.69 105 SER A CA 1
ATOM 808 C C . SER A 1 105 ? 19.445 -0.436 -16.551 1.00 85.69 105 SER A C 1
ATOM 810 O O . SER A 1 105 ? 18.525 -1.230 -16.380 1.00 85.69 105 SER A O 1
ATOM 812 N N . GLY A 1 106 ? 19.643 0.184 -17.709 1.00 89.44 106 GLY A N 1
ATOM 813 C CA . GLY A 1 106 ? 18.730 0.030 -18.832 1.00 89.44 106 GLY A CA 1
ATOM 814 C 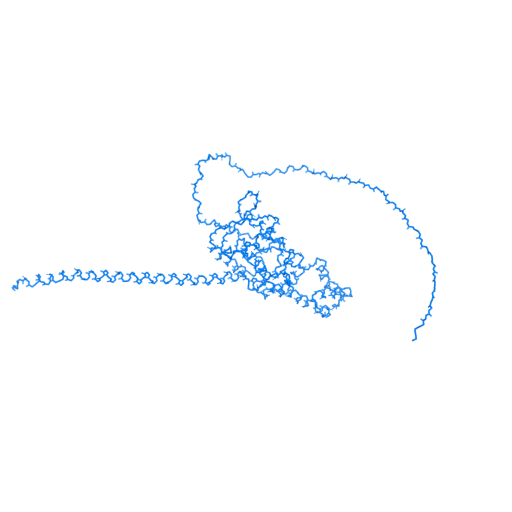C . GLY A 1 106 ? 17.386 0.735 -18.634 1.00 89.44 106 GLY A C 1
ATOM 815 O O . GLY A 1 106 ? 17.070 1.297 -17.584 1.00 89.44 106 GLY A O 1
ATOM 816 N N . VAL A 1 107 ? 16.608 0.723 -19.712 1.00 92.12 107 VAL A N 1
ATOM 817 C CA . VAL A 1 107 ? 15.265 1.295 -19.770 1.00 92.12 107 VAL A CA 1
ATOM 818 C C . VAL A 1 107 ? 14.354 0.263 -20.416 1.00 92.12 107 VAL A C 1
ATOM 820 O O . VAL A 1 107 ? 14.626 -0.183 -21.531 1.00 92.12 107 VAL A O 1
ATOM 823 N N . THR A 1 108 ? 13.264 -0.086 -19.741 1.00 93.75 108 THR A N 1
ATOM 824 C CA . THR A 1 108 ? 12.207 -0.936 -20.291 1.00 93.75 108 THR A CA 1
ATOM 825 C C . THR A 1 108 ? 10.938 -0.124 -20.482 1.00 93.75 108 THR A C 1
ATOM 827 O O . THR A 1 108 ? 10.455 0.525 -19.558 1.00 93.75 108 THR A O 1
ATOM 830 N N . ASN A 1 109 ? 10.373 -0.199 -21.685 1.00 95.12 109 ASN A N 1
ATOM 831 C CA . ASN A 1 109 ? 9.048 0.339 -21.964 1.00 95.12 109 ASN A CA 1
ATOM 832 C C . ASN A 1 109 ? 7.990 -0.748 -21.741 1.00 95.12 109 ASN A C 1
ATOM 834 O O . ASN A 1 109 ? 8.002 -1.779 -22.421 1.00 95.12 109 ASN A O 1
ATOM 838 N N . VAL A 1 110 ? 7.068 -0.508 -20.813 1.00 95.88 110 VAL A N 1
ATOM 839 C CA . VAL A 1 110 ? 5.955 -1.407 -20.504 1.00 95.88 110 VAL A CA 1
ATOM 840 C C . VAL A 1 110 ? 4.700 -0.922 -21.218 1.00 95.88 110 VAL A C 1
ATOM 842 O O . VAL A 1 110 ? 4.208 0.186 -21.000 1.00 95.88 110 VAL A O 1
ATOM 845 N N . TRP A 1 111 ? 4.156 -1.794 -22.062 1.00 96.25 111 TRP A N 1
ATOM 846 C CA . TRP A 1 111 ? 2.924 -1.535 -22.791 1.00 96.25 111 TRP A CA 1
ATOM 847 C C . TRP A 1 111 ? 1.720 -2.058 -22.013 1.00 96.25 111 TRP A C 1
ATOM 849 O O . TRP A 1 111 ? 1.628 -3.252 -21.732 1.00 96.25 111 TRP A O 1
ATOM 859 N N . VAL A 1 112 ? 0.763 -1.181 -21.715 1.00 97.44 112 VAL A N 1
ATOM 860 C CA . VAL A 1 112 ? -0.439 -1.522 -20.935 1.00 97.44 112 VAL A CA 1
ATOM 861 C C . VAL A 1 112 ? -1.716 -1.127 -21.667 1.00 97.44 112 VAL A C 1
ATOM 863 O O . VAL A 1 112 ? -1.713 -0.246 -22.530 1.00 97.44 112 VAL A O 1
ATOM 866 N N . HIS A 1 113 ? -2.830 -1.784 -21.353 1.00 97.06 113 HIS A N 1
ATOM 867 C CA . HIS A 1 113 ? -4.159 -1.311 -21.745 1.00 97.06 113 HIS A CA 1
ATOM 868 C C . HIS A 1 113 ? -4.850 -0.679 -20.541 1.00 97.06 113 HIS A C 1
ATOM 870 O O . HIS A 1 113 ? -4.893 -1.282 -19.474 1.00 97.06 113 HIS A O 1
ATOM 876 N N . ARG A 1 114 ? -5.510 0.475 -20.716 1.00 94.94 114 ARG A N 1
ATOM 877 C CA . ARG A 1 114 ? -6.253 1.147 -19.627 1.00 94.94 114 ARG A CA 1
ATOM 878 C C . ARG A 1 114 ? -7.215 0.210 -18.885 1.00 94.94 114 ARG A C 1
ATOM 880 O O . ARG A 1 114 ? -7.301 0.236 -17.663 1.00 94.94 114 ARG A O 1
ATOM 887 N N . LYS A 1 115 ? -7.914 -0.653 -19.632 1.00 94.19 115 LYS A N 1
ATOM 888 C CA . LYS A 1 115 ? -8.917 -1.587 -19.093 1.00 94.19 115 LYS A CA 1
ATOM 889 C C . LYS A 1 115 ? -8.328 -2.801 -18.376 1.00 94.19 115 LYS A C 1
ATOM 891 O O . LYS A 1 115 ? -9.060 -3.459 -17.652 1.00 94.19 115 LYS A O 1
ATOM 896 N N . THR A 1 116 ? -7.062 -3.141 -18.617 1.00 96.06 116 THR A N 1
ATOM 897 C CA . THR A 1 116 ? -6.444 -4.360 -18.066 1.00 96.06 116 THR A CA 1
ATOM 898 C C . THR A 1 116 ? -5.101 -4.093 -17.407 1.00 96.06 116 THR A C 1
ATOM 900 O O . THR A 1 116 ? -4.332 -5.026 -17.198 1.00 96.06 116 THR A O 1
ATOM 903 N N . VAL A 1 117 ? -4.837 -2.834 -17.050 1.00 97.19 117 VAL A N 1
ATOM 904 C CA . VAL A 1 117 ? -3.559 -2.376 -16.499 1.00 97.19 117 VAL A CA 1
ATOM 905 C C . VAL A 1 117 ? -3.172 -3.141 -15.237 1.00 97.19 117 VAL A C 1
ATOM 907 O O . VAL A 1 117 ? -2.004 -3.486 -15.101 1.00 97.19 117 VAL A O 1
ATOM 910 N N . MET A 1 118 ? -4.137 -3.505 -14.380 1.00 96.75 118 MET A N 1
ATOM 911 C CA . MET A 1 118 ? -3.904 -4.386 -13.230 1.00 96.75 118 MET A CA 1
ATOM 912 C C . MET A 1 118 ? -3.243 -5.699 -13.644 1.00 96.75 118 MET A C 1
ATOM 914 O O . MET A 1 118 ? -2.143 -6.026 -13.205 1.00 96.75 118 MET A O 1
ATOM 918 N N . ARG A 1 119 ? -3.901 -6.440 -14.537 1.00 96.56 119 ARG A N 1
ATOM 919 C CA . ARG A 1 119 ? -3.424 -7.736 -15.022 1.00 96.56 119 ARG A CA 1
ATOM 920 C C . ARG A 1 119 ? -2.103 -7.607 -15.779 1.00 96.56 119 ARG A C 1
ATOM 922 O O . ARG A 1 119 ? -1.249 -8.479 -15.654 1.00 96.56 119 ARG A O 1
ATOM 929 N N . ASP A 1 120 ? -1.955 -6.557 -16.581 1.00 96.88 120 ASP A N 1
ATOM 930 C CA . ASP A 1 120 ? -0.767 -6.333 -17.402 1.00 96.88 120 ASP A CA 1
ATOM 931 C C . ASP A 1 120 ? 0.461 -6.072 -16.506 1.00 96.88 120 ASP A C 1
ATOM 933 O O . ASP A 1 120 ? 1.506 -6.696 -16.694 1.00 96.88 120 ASP A O 1
ATOM 937 N N . LEU A 1 121 ? 0.322 -5.232 -15.473 1.00 96.44 121 LEU A N 1
ATOM 938 C CA . LEU A 1 121 ? 1.391 -4.943 -14.510 1.00 96.44 121 LEU A CA 1
ATOM 939 C C . LEU A 1 121 ? 1.711 -6.125 -13.595 1.00 96.44 121 LEU A C 1
ATOM 941 O O . LEU A 1 121 ? 2.890 -6.436 -13.439 1.00 96.44 121 LEU A O 1
ATOM 945 N N . LEU A 1 122 ? 0.702 -6.817 -13.051 1.00 95.62 122 LEU A N 1
ATOM 946 C CA . LEU A 1 122 ? 0.926 -8.019 -12.236 1.00 95.62 122 LEU A CA 1
ATOM 947 C C . LEU A 1 122 ? 1.752 -9.049 -13.011 1.00 95.62 122 LEU A C 1
ATOM 949 O O . LEU A 1 122 ? 2.810 -9.466 -12.550 1.00 95.62 122 LEU A O 1
ATOM 953 N N . LYS A 1 123 ? 1.348 -9.367 -14.248 1.00 95.38 123 LYS A N 1
ATOM 954 C CA . LYS A 1 123 ? 2.101 -10.289 -15.109 1.00 95.38 123 LYS A CA 1
ATOM 955 C C . LYS A 1 123 ? 3.504 -9.793 -15.424 1.00 95.38 123 LYS A C 1
ATOM 957 O O . LYS A 1 123 ? 4.420 -10.601 -15.536 1.00 95.38 123 LYS A O 1
ATOM 962 N N . THR A 1 124 ? 3.682 -8.492 -15.619 1.00 94.94 124 THR A N 1
ATOM 963 C CA . THR A 1 124 ? 4.997 -7.928 -15.939 1.00 94.94 124 THR A CA 1
ATOM 964 C C . THR A 1 124 ? 5.975 -8.145 -14.778 1.00 94.94 124 THR A C 1
ATOM 966 O O . THR A 1 124 ? 7.079 -8.640 -14.996 1.00 94.94 124 THR A O 1
ATOM 969 N N . TYR A 1 125 ? 5.556 -7.842 -13.546 1.00 92.56 125 TYR A N 1
ATOM 970 C CA . TYR A 1 125 ? 6.394 -7.978 -12.347 1.00 92.56 125 TYR A CA 1
ATOM 971 C C . TYR A 1 125 ? 6.529 -9.421 -11.845 1.00 92.56 125 TYR A C 1
ATOM 973 O O . TYR A 1 125 ? 7.501 -9.758 -11.167 1.00 92.56 125 TYR A O 1
ATOM 981 N N . GLU A 1 126 ? 5.574 -10.285 -12.180 1.00 90.00 126 GLU A N 1
ATOM 982 C CA . GLU A 1 126 ? 5.660 -11.716 -11.903 1.00 90.00 126 GLU A CA 1
ATOM 983 C C . GLU A 1 126 ? 6.679 -12.407 -12.824 1.00 90.00 126 GLU A C 1
ATOM 985 O O . GLU A 1 126 ? 7.507 -13.191 -12.356 1.00 90.00 126 GLU A O 1
ATOM 990 N N . ASN A 1 127 ? 6.654 -12.090 -14.125 1.00 85.69 127 ASN A N 1
ATOM 991 C CA . ASN A 1 127 ? 7.462 -12.778 -15.137 1.00 85.69 127 ASN A CA 1
ATOM 992 C C . ASN A 1 127 ? 8.907 -12.273 -15.247 1.00 85.69 127 ASN A C 1
ATOM 994 O O . ASN A 1 127 ? 9.748 -12.996 -15.779 1.00 85.69 127 ASN A O 1
ATOM 998 N N . SER A 1 128 ? 9.210 -11.059 -14.779 1.00 80.12 128 SER A N 1
ATOM 999 C CA . SER A 1 128 ? 10.572 -10.519 -14.787 1.00 80.12 128 SER A CA 1
ATOM 1000 C C . SER A 1 128 ? 10.934 -9.984 -13.415 1.00 80.12 128 SER A C 1
ATOM 1002 O O . SER A 1 128 ? 10.412 -8.965 -12.969 1.00 80.12 128 SER A O 1
ATOM 1004 N N . ARG A 1 129 ? 11.870 -10.661 -12.747 1.00 72.06 129 ARG A N 1
ATOM 1005 C CA . ARG A 1 129 ? 12.448 -10.152 -11.496 1.00 72.06 129 ARG A CA 1
ATOM 1006 C C . ARG A 1 129 ? 13.390 -8.982 -11.754 1.00 72.06 129 ARG A C 1
ATOM 1008 O O . ARG A 1 129 ? 13.581 -8.151 -10.881 1.00 72.06 129 ARG A O 1
ATOM 1015 N N . GLU A 1 130 ? 13.945 -8.908 -12.955 1.00 82.12 130 GLU A N 1
ATOM 1016 C CA . GLU A 1 130 ? 14.908 -7.899 -13.377 1.00 82.12 130 GLU A CA 1
ATOM 1017 C C . GLU A 1 130 ? 14.245 -6.543 -13.621 1.00 82.12 130 GLU A C 1
ATOM 1019 O O . GLU A 1 130 ? 14.941 -5.534 -13.632 1.00 82.12 130 GLU A O 1
ATOM 1024 N N . ILE A 1 131 ? 12.915 -6.478 -13.794 1.00 88.62 131 ILE A N 1
ATOM 1025 C CA . ILE A 1 131 ? 12.234 -5.201 -14.043 1.00 88.62 131 ILE A CA 1
ATOM 1026 C C . ILE A 1 131 ? 12.444 -4.197 -12.907 1.00 88.62 131 ILE A C 1
ATOM 1028 O O . ILE A 1 131 ? 12.526 -3.003 -13.171 1.00 88.62 131 ILE A O 1
ATOM 1032 N N . THR A 1 132 ? 12.589 -4.661 -11.661 1.00 87.19 132 THR A N 1
ATOM 1033 C CA . THR A 1 132 ? 12.853 -3.801 -10.495 1.00 87.19 132 THR A CA 1
ATOM 1034 C C . THR A 1 132 ? 14.266 -3.212 -10.480 1.00 87.19 132 THR A C 1
ATOM 1036 O O . THR A 1 132 ? 14.562 -2.366 -9.642 1.00 87.19 132 THR A O 1
ATOM 1039 N N . GLN A 1 133 ? 15.133 -3.643 -11.403 1.00 86.25 133 GLN A N 1
ATOM 1040 C CA . GLN A 1 133 ? 16.507 -3.166 -11.578 1.00 86.25 133 GLN A CA 1
ATOM 1041 C C . GLN A 1 133 ? 16.648 -2.205 -12.770 1.00 86.25 133 GLN A C 1
ATOM 1043 O O . GLN A 1 133 ? 17.767 -1.824 -13.119 1.00 86.25 133 GLN A O 1
ATOM 1048 N N . GLN A 1 134 ? 15.542 -1.811 -13.410 1.00 90.12 134 GLN A N 1
ATOM 1049 C CA . GLN A 1 134 ? 15.549 -0.975 -14.612 1.00 90.12 134 GLN A CA 1
ATOM 1050 C C . GLN A 1 134 ? 14.695 0.274 -14.444 1.00 90.12 134 GLN A C 1
ATOM 1052 O O . GLN A 1 134 ? 13.709 0.288 -13.709 1.00 90.12 134 GLN A O 1
ATOM 1057 N N . LEU A 1 135 ? 15.017 1.317 -15.210 1.00 91.75 135 LEU A N 1
ATOM 1058 C CA . LEU A 1 135 ? 14.082 2.420 -15.394 1.00 91.75 135 LEU A CA 1
ATOM 1059 C C . LEU A 1 135 ? 12.890 1.930 -16.219 1.00 91.75 135 LEU A C 1
ATOM 1061 O O . LEU A 1 135 ? 13.066 1.347 -17.288 1.00 91.75 135 LEU A O 1
ATOM 1065 N N . VAL A 1 136 ? 11.675 2.183 -15.737 1.00 94.44 136 VAL A N 1
ATOM 1066 C CA . VAL A 1 136 ? 10.450 1.801 -16.448 1.00 94.44 136 VAL A CA 1
ATOM 1067 C C . VAL A 1 136 ? 9.743 3.034 -16.985 1.00 94.44 136 VAL A C 1
ATOM 1069 O O . VAL A 1 136 ? 9.372 3.928 -16.219 1.00 94.44 136 VAL A O 1
ATOM 1072 N N . THR A 1 137 ? 9.524 3.033 -18.296 1.00 96.00 137 THR A N 1
ATOM 1073 C CA . THR A 1 137 ? 8.618 3.950 -18.990 1.00 96.00 137 THR A CA 1
ATOM 1074 C C . THR A 1 137 ? 7.342 3.221 -19.389 1.00 96.00 137 THR A C 1
ATOM 1076 O O . THR A 1 137 ? 7.321 1.993 -19.500 1.00 96.00 137 THR A O 1
ATOM 1079 N N . PHE A 1 138 ? 6.257 3.969 -19.576 1.00 96.81 138 PHE A N 1
ATOM 1080 C CA . PHE A 1 138 ? 4.957 3.406 -19.929 1.00 96.81 138 PHE A CA 1
ATOM 1081 C C . PHE A 1 138 ? 4.443 3.902 -21.273 1.00 96.81 138 PHE A C 1
ATOM 1083 O O . PHE A 1 138 ? 4.567 5.073 -21.620 1.00 96.81 138 PHE A O 1
ATOM 1090 N N . SER A 1 139 ? 3.783 3.001 -21.999 1.00 96.88 139 SER A N 1
ATOM 1091 C CA . SER A 1 139 ? 3.013 3.313 -23.203 1.00 96.88 139 SER A CA 1
ATOM 1092 C C . SER A 1 139 ? 1.625 2.680 -23.116 1.00 96.88 139 SER A C 1
ATOM 1094 O O . SER A 1 139 ? 1.482 1.515 -22.735 1.00 96.88 139 SER A O 1
ATOM 1096 N N . PHE A 1 140 ? 0.589 3.426 -23.498 1.00 97.44 140 PHE A N 1
ATOM 1097 C CA . PHE A 1 140 ? -0.765 2.888 -23.618 1.00 97.44 140 PHE A CA 1
ATOM 1098 C C . PHE A 1 140 ? -1.019 2.409 -25.047 1.00 97.44 140 PHE A C 1
ATOM 1100 O O . PHE A 1 140 ? -0.735 3.106 -26.021 1.00 97.44 140 PHE A O 1
ATOM 1107 N N . HIS A 1 141 ? -1.553 1.196 -25.187 1.00 96.06 141 HIS A N 1
ATOM 1108 C CA . HIS A 1 141 ? -1.843 0.630 -26.502 1.00 96.06 141 HIS A CA 1
ATOM 1109 C C . HIS A 1 141 ? -2.836 1.502 -27.280 1.00 96.06 141 HIS A C 1
ATOM 1111 O O . HIS A 1 141 ? -3.928 1.794 -26.796 1.00 96.06 141 HIS A O 1
ATOM 1117 N N . GLY A 1 142 ? -2.470 1.858 -28.514 1.00 94.00 142 GLY A N 1
ATOM 1118 C CA . GLY A 1 142 ? -3.296 2.687 -29.396 1.00 94.00 142 GLY A CA 1
ATOM 1119 C C . GLY A 1 142 ? -3.221 4.191 -29.117 1.00 94.00 142 GLY A C 1
ATOM 1120 O O . GLY A 1 142 ? -3.924 4.950 -29.776 1.00 94.00 142 GLY A O 1
ATOM 1121 N N . GLU A 1 143 ? -2.369 4.627 -28.187 1.00 94.56 143 GLU A N 1
ATOM 1122 C CA . GLU A 1 143 ? -2.162 6.036 -27.850 1.00 94.56 143 GLU A CA 1
ATOM 1123 C C . GLU A 1 143 ? -0.760 6.483 -28.274 1.00 94.56 143 GLU A C 1
ATOM 1125 O O . GLU A 1 143 ? 0.209 5.727 -28.192 1.00 94.56 143 GLU A O 1
ATOM 1130 N N . VAL A 1 144 ? -0.650 7.726 -28.746 1.00 90.56 144 VAL A N 1
ATOM 1131 C CA . VAL A 1 144 ? 0.640 8.350 -29.056 1.00 90.56 144 VAL A CA 1
ATOM 1132 C C . VAL A 1 144 ? 1.038 9.205 -27.863 1.00 90.56 144 VAL A C 1
ATOM 1134 O O . VAL A 1 144 ? 0.332 10.147 -27.511 1.00 90.56 144 VAL A O 1
ATOM 1137 N N . GLY A 1 145 ? 2.172 8.892 -27.249 1.00 89.06 145 GLY A N 1
ATOM 1138 C CA . GLY A 1 145 ? 2.695 9.646 -26.120 1.00 89.06 145 GLY A CA 1
ATOM 1139 C C . GLY A 1 145 ? 4.109 9.210 -25.769 1.00 89.06 145 GLY A C 1
ATOM 1140 O O . GLY A 1 145 ? 4.487 8.063 -25.993 1.00 89.06 145 GLY A O 1
ATOM 1141 N N . MET A 1 146 ? 4.886 10.145 -25.233 1.00 91.69 146 MET A N 1
ATOM 1142 C CA . MET A 1 146 ? 6.194 9.874 -24.650 1.00 91.69 146 MET A CA 1
ATOM 1143 C C . MET A 1 146 ? 6.083 10.046 -23.141 1.00 91.69 146 MET A C 1
ATOM 1145 O O . MET A 1 146 ? 5.553 11.050 -22.662 1.00 91.69 146 MET A O 1
ATOM 1149 N N . ASP A 1 147 ? 6.581 9.069 -22.394 1.00 93.19 147 ASP A N 1
ATOM 1150 C CA . ASP A 1 147 ? 6.546 9.119 -20.940 1.00 93.19 147 ASP A CA 1
ATOM 1151 C C . ASP A 1 147 ? 7.617 10.072 -20.400 1.00 93.19 147 ASP A C 1
ATOM 1153 O O . ASP A 1 147 ? 8.782 9.714 -20.252 1.00 93.19 147 ASP A O 1
ATOM 1157 N N . LEU A 1 148 ? 7.202 11.305 -20.115 1.00 89.25 148 LEU A N 1
ATOM 1158 C CA . LEU A 1 148 ? 7.959 12.287 -19.334 1.00 89.25 148 LEU A CA 1
ATOM 1159 C C . LEU A 1 148 ? 7.434 12.308 -17.890 1.00 89.25 148 LEU A C 1
ATOM 1161 O O . LEU A 1 148 ? 7.008 13.340 -17.379 1.00 89.25 148 LEU A O 1
ATOM 1165 N N . ASP A 1 149 ? 7.344 11.126 -17.284 1.00 87.38 149 ASP A N 1
ATOM 1166 C CA . ASP A 1 149 ? 6.704 10.823 -15.997 1.00 87.38 149 ASP A CA 1
ATOM 1167 C C . ASP A 1 149 ? 5.178 11.017 -15.913 1.00 87.38 149 ASP A C 1
ATOM 1169 O O . ASP A 1 149 ? 4.566 10.732 -14.878 1.00 87.38 149 ASP A O 1
ATOM 1173 N N . GLY A 1 150 ? 4.530 11.507 -16.969 1.00 90.75 150 GLY A N 1
ATOM 1174 C CA . GLY A 1 150 ? 3.072 11.626 -17.020 1.00 90.75 150 GLY A CA 1
ATOM 1175 C C . GLY A 1 150 ? 2.392 10.264 -17.155 1.00 90.75 150 GLY A C 1
ATOM 1176 O O . GLY A 1 150 ? 1.504 9.930 -16.368 1.00 90.75 150 GLY A O 1
ATOM 1177 N N . LEU A 1 151 ? 2.855 9.450 -18.108 1.00 95.19 151 LEU A N 1
ATOM 1178 C CA . LEU A 1 151 ? 2.230 8.167 -18.423 1.00 95.19 151 LEU A CA 1
ATOM 1179 C C . LEU A 1 151 ? 2.494 7.143 -17.322 1.00 95.19 151 LEU A C 1
ATOM 1181 O O . LEU A 1 151 ? 1.579 6.401 -16.970 1.00 95.19 151 LEU A O 1
ATOM 1185 N N . LYS A 1 152 ? 3.682 7.144 -16.697 1.00 94.38 152 LYS A N 1
ATOM 1186 C CA . LYS A 1 152 ? 3.934 6.277 -15.533 1.00 94.38 152 LYS A CA 1
ATOM 1187 C C . LYS A 1 152 ? 3.028 6.607 -14.353 1.00 94.38 152 LYS A C 1
ATOM 1189 O O . LYS A 1 152 ? 2.495 5.697 -13.723 1.00 94.38 152 LYS A O 1
ATOM 1194 N N . ARG A 1 153 ? 2.834 7.895 -14.040 1.00 93.19 153 ARG A N 1
ATOM 1195 C CA . ARG A 1 153 ? 1.958 8.319 -12.936 1.00 93.19 153 ARG A CA 1
ATOM 1196 C C . ARG A 1 153 ? 0.516 7.910 -13.209 1.00 93.19 153 ARG A C 1
ATOM 1198 O O . ARG A 1 153 ? -0.158 7.420 -12.303 1.00 93.19 153 ARG A O 1
ATOM 1205 N N . GLU A 1 154 ? 0.069 8.053 -14.452 1.00 94.94 154 GLU A N 1
ATOM 1206 C CA . GLU A 1 154 ? -1.256 7.611 -14.880 1.00 94.94 154 GLU A CA 1
ATOM 1207 C C . GLU A 1 154 ? -1.409 6.083 -14.807 1.00 94.94 154 GLU A C 1
ATOM 1209 O O . GLU A 1 154 ? -2.378 5.596 -14.223 1.00 94.94 154 GLU A O 1
ATOM 1214 N N . ALA A 1 155 ? -0.443 5.320 -15.326 1.00 96.50 155 ALA A N 1
ATOM 1215 C CA . ALA A 1 155 ? -0.463 3.859 -15.308 1.00 96.50 155 ALA A CA 1
ATOM 1216 C C . ALA A 1 155 ? -0.542 3.307 -13.880 1.00 96.50 155 ALA A C 1
ATOM 1218 O O . ALA A 1 155 ? -1.414 2.486 -13.596 1.00 96.50 155 ALA A O 1
ATOM 1219 N N . TYR A 1 156 ? 0.292 3.809 -12.961 1.00 96.31 156 TYR A N 1
ATOM 1220 C CA . TYR A 1 156 ? 0.223 3.414 -11.553 1.00 96.31 156 TYR A CA 1
ATOM 1221 C C . TYR A 1 156 ? -1.088 3.848 -10.886 1.00 96.31 156 TYR A C 1
ATOM 1223 O O . TYR A 1 156 ? -1.669 3.078 -10.129 1.00 96.31 156 TYR A O 1
ATOM 1231 N N . SER A 1 157 ? -1.604 5.044 -11.180 1.00 94.50 157 SER A N 1
ATOM 1232 C CA . SER A 1 157 ? -2.878 5.494 -10.597 1.00 94.50 157 SER A CA 1
ATOM 1233 C C . SER A 1 157 ? -4.049 4.603 -11.028 1.00 94.50 157 SER A C 1
ATOM 1235 O O . SER A 1 157 ? -4.864 4.206 -10.196 1.00 94.50 157 SER A O 1
ATOM 1237 N N . LEU A 1 158 ? -4.114 4.236 -12.314 1.00 96.00 158 LEU A N 1
ATOM 1238 C CA . LEU A 1 158 ? -5.125 3.307 -12.829 1.00 96.00 158 LEU A CA 1
ATOM 1239 C C . LEU A 1 158 ? -4.943 1.891 -12.272 1.00 96.00 158 LEU A C 1
ATOM 1241 O O . LEU A 1 158 ? -5.933 1.230 -11.963 1.00 96.00 158 LEU A O 1
ATOM 1245 N N . PHE A 1 159 ? -3.695 1.443 -12.129 1.00 97.00 159 PHE A N 1
ATOM 1246 C CA . PHE A 1 159 ? -3.356 0.167 -11.510 1.00 97.00 159 PHE A CA 1
ATOM 1247 C C . PHE A 1 159 ? -3.896 0.068 -10.085 1.00 97.00 159 PHE A C 1
ATOM 1249 O O . PHE A 1 159 ? -4.668 -0.842 -9.796 1.00 97.00 159 PHE A O 1
ATOM 1256 N N . TRP A 1 160 ? -3.556 1.024 -9.215 1.00 95.62 160 TRP A N 1
ATOM 1257 C CA . TRP A 1 160 ? -4.001 0.992 -7.821 1.00 95.62 160 TRP A CA 1
ATOM 1258 C C . TRP A 1 160 ? -5.508 1.120 -7.707 1.00 95.62 160 TRP A C 1
ATOM 1260 O O . TRP A 1 160 ? -6.107 0.397 -6.925 1.00 95.62 160 TRP A O 1
ATOM 1270 N N . LYS A 1 161 ? -6.144 1.944 -8.545 1.00 93.50 161 LYS A N 1
ATOM 1271 C CA . LYS A 1 161 ? -7.606 2.012 -8.582 1.00 93.50 161 LYS A CA 1
ATOM 1272 C C . LYS A 1 161 ? -8.253 0.637 -8.808 1.00 93.50 161 LYS A C 1
ATOM 1274 O O . LYS A 1 161 ? -9.261 0.354 -8.182 1.00 93.50 161 LYS A O 1
ATOM 1279 N N . GLN A 1 162 ? -7.687 -0.194 -9.685 1.00 94.38 162 GLN A N 1
ATOM 1280 C CA . GLN A 1 162 ? -8.212 -1.538 -9.965 1.00 94.38 162 GLN A CA 1
ATOM 1281 C C . GLN A 1 162 ? -7.843 -2.548 -8.867 1.00 94.38 162 GLN A C 1
ATOM 1283 O O . GLN A 1 162 ? -8.672 -3.351 -8.469 1.00 94.38 162 GLN A O 1
ATOM 1288 N N . VAL A 1 163 ? -6.617 -2.488 -8.345 1.00 94.94 163 VAL A N 1
ATOM 1289 C CA . VAL A 1 163 ? -6.113 -3.443 -7.343 1.00 94.94 163 VAL A CA 1
ATOM 1290 C C . VAL A 1 163 ? -6.790 -3.302 -5.980 1.00 94.94 163 VAL A C 1
ATOM 1292 O O . VAL A 1 163 ? -6.939 -4.299 -5.275 1.00 94.94 163 VAL A O 1
ATOM 1295 N N . LEU A 1 164 ? -7.165 -2.082 -5.585 1.00 93.94 164 LEU A N 1
ATOM 1296 C CA . LEU A 1 164 ? -7.735 -1.827 -4.259 1.00 93.94 164 LEU A CA 1
ATOM 1297 C C . LEU A 1 164 ? -9.047 -2.590 -4.028 1.00 93.94 164 LEU A C 1
ATOM 1299 O O . LEU A 1 164 ? -9.277 -3.045 -2.916 1.00 93.94 164 LEU A O 1
ATOM 1303 N N . GLU A 1 165 ? -9.868 -2.772 -5.065 1.00 90.50 165 GLU A N 1
ATOM 1304 C CA . GLU A 1 165 ? -11.152 -3.485 -4.968 1.00 90.50 165 GLU A CA 1
ATOM 1305 C C . GLU A 1 165 ? -10.960 -4.995 -4.716 1.00 90.50 165 GLU A C 1
ATOM 1307 O O . GLU A 1 165 ? -11.688 -5.603 -3.924 1.00 90.50 165 GLU A O 1
ATOM 1312 N N . ASP A 1 166 ? -9.947 -5.592 -5.349 1.00 93.25 166 ASP A N 1
ATOM 1313 C CA . ASP A 1 166 ? -9.743 -7.044 -5.355 1.00 93.25 166 ASP A CA 1
ATOM 1314 C C . ASP A 1 166 ? -8.854 -7.533 -4.197 1.00 93.25 166 ASP A C 1
ATOM 1316 O O . ASP A 1 166 ? -9.079 -8.614 -3.643 1.00 93.25 166 ASP A O 1
ATOM 1320 N N . TYR A 1 167 ? -7.843 -6.745 -3.816 1.00 95.38 167 TYR A N 1
ATOM 1321 C CA . TYR A 1 167 ? -6.745 -7.199 -2.950 1.00 95.38 167 TYR A CA 1
ATOM 1322 C C . TYR A 1 167 ? -6.616 -6.441 -1.628 1.00 95.38 167 TYR A C 1
ATOM 1324 O O . TYR A 1 167 ? -5.759 -6.786 -0.813 1.00 95.38 167 TYR A O 1
ATOM 1332 N N . PHE A 1 168 ? -7.425 -5.409 -1.401 1.00 95.69 168 PHE A N 1
ATOM 1333 C CA . PHE A 1 168 ? -7.345 -4.590 -0.198 1.00 95.69 168 PHE A CA 1
ATOM 1334 C C . PHE A 1 168 ? -8.712 -4.466 0.476 1.00 95.69 168 PHE A C 1
ATOM 1336 O O . PHE A 1 168 ? -9.756 -4.586 -0.160 1.00 95.69 168 PHE A O 1
ATOM 1343 N N . ASP A 1 169 ? -8.686 -4.221 1.782 1.00 95.25 169 ASP A N 1
ATOM 1344 C CA . ASP A 1 169 ? -9.863 -3.902 2.584 1.00 95.25 169 ASP A CA 1
ATOM 1345 C C . ASP A 1 169 ? -9.767 -2.477 3.112 1.00 95.25 169 ASP A C 1
ATOM 1347 O O . ASP A 1 169 ? -8.669 -1.959 3.339 1.00 95.25 169 ASP A O 1
ATOM 1351 N N . GLY A 1 170 ? -10.925 -1.854 3.310 1.00 95.38 170 GLY A N 1
ATOM 1352 C CA . GLY A 1 170 ? -11.055 -0.507 3.844 1.00 95.38 170 GLY A CA 1
ATOM 1353 C C . GLY A 1 170 ? -12.144 0.298 3.146 1.00 95.38 170 GLY A C 1
ATOM 1354 O O . GLY A 1 170 ? -12.860 -0.197 2.276 1.00 95.38 170 GLY A O 1
ATOM 1355 N N . SER A 1 171 ? -12.269 1.550 3.567 1.00 94.81 171 SER A N 1
ATOM 1356 C CA . SER A 1 171 ? -13.280 2.494 3.097 1.00 94.81 171 SER A CA 1
ATOM 1357 C C . SER A 1 171 ? -12.626 3.647 2.337 1.00 94.81 171 SER A C 1
ATOM 1359 O O . SER A 1 171 ? -12.600 3.649 1.107 1.00 94.81 171 SER A O 1
ATOM 1361 N N . SER A 1 172 ? -12.054 4.624 3.051 1.00 93.19 172 SER A N 1
ATOM 1362 C CA . SER A 1 172 ? -11.347 5.752 2.425 1.00 93.19 172 SER A CA 1
ATOM 1363 C C . SER A 1 172 ? -9.844 5.507 2.298 1.00 93.19 172 SER A C 1
ATOM 1365 O O . SER A 1 172 ? -9.201 6.010 1.372 1.00 93.19 172 SER A O 1
ATOM 1367 N N . THR A 1 173 ? -9.300 4.693 3.203 1.00 95.12 173 THR A N 1
ATOM 1368 C CA . THR A 1 173 ? -7.932 4.184 3.155 1.00 95.12 173 THR A CA 1
ATOM 1369 C C . THR A 1 173 ? -7.931 2.668 3.283 1.00 95.12 173 THR A C 1
ATOM 1371 O O . THR A 1 173 ? -8.837 2.090 3.881 1.00 95.12 173 THR A O 1
ATOM 1374 N N . PHE A 1 174 ? -6.908 2.034 2.715 1.00 96.19 174 PHE A N 1
ATOM 1375 C CA . PHE A 1 174 ? -6.912 0.604 2.437 1.00 96.19 174 PHE A CA 1
ATOM 1376 C C . PHE A 1 174 ? -5.668 -0.108 2.967 1.00 96.19 174 PHE A C 1
ATOM 1378 O O . PHE A 1 174 ? -4.560 0.430 2.906 1.00 96.19 174 PHE A O 1
ATOM 1385 N N . VAL A 1 175 ? -5.831 -1.347 3.424 1.00 95.38 175 VAL A N 1
ATOM 1386 C CA . VAL A 1 175 ? -4.733 -2.249 3.806 1.00 95.38 175 VAL A CA 1
ATOM 1387 C C . VAL A 1 175 ? -4.849 -3.587 3.074 1.00 95.38 175 VAL A C 1
ATOM 1389 O O . VAL A 1 175 ? -5.953 -3.960 2.678 1.00 95.38 175 VAL A O 1
ATOM 1392 N N . PRO A 1 176 ? -3.736 -4.311 2.856 1.00 94.44 176 PRO A N 1
ATOM 1393 C CA . PRO A 1 176 ? -3.773 -5.626 2.221 1.00 94.44 176 PRO A CA 1
ATOM 1394 C C . PRO A 1 176 ? -4.767 -6.580 2.885 1.00 94.44 176 PRO A C 1
ATOM 1396 O O . PRO A 1 176 ? -4.699 -6.818 4.095 1.00 94.44 176 PRO A O 1
ATOM 1399 N N . ARG A 1 177 ? -5.661 -7.156 2.077 1.00 93.38 177 ARG A N 1
ATOM 1400 C CA . ARG A 1 177 ? -6.628 -8.164 2.515 1.00 93.38 177 ARG A CA 1
ATOM 1401 C C . ARG A 1 177 ? -5.910 -9.474 2.816 1.00 93.38 177 ARG A C 1
ATOM 1403 O O . ARG A 1 177 ? -5.142 -9.981 2.000 1.00 93.38 177 ARG A O 1
ATOM 1410 N N . VAL A 1 178 ? -6.237 -10.085 3.951 1.00 90.06 178 VAL A N 1
ATOM 1411 C CA . VAL A 1 178 ? -5.850 -11.469 4.252 1.00 90.06 178 VAL A CA 1
ATOM 1412 C C . VAL A 1 178 ? -7.009 -12.380 3.861 1.00 90.06 178 VAL A C 1
ATOM 1414 O O . VAL A 1 178 ? -8.019 -12.432 4.556 1.00 90.06 178 VAL A O 1
ATOM 1417 N N . SER A 1 179 ? -6.872 -13.105 2.751 1.00 90.75 179 SER A N 1
ATOM 1418 C CA . SER A 1 179 ? -7.882 -14.056 2.278 1.00 90.75 179 SER A CA 1
ATOM 1419 C C . SER A 1 179 ? -7.219 -15.322 1.738 1.00 90.75 179 SER A C 1
ATOM 1421 O O . SER A 1 179 ? -6.221 -15.211 1.027 1.00 90.75 179 SER A O 1
ATOM 1423 N N . PRO A 1 180 ? -7.770 -16.522 2.007 1.00 89.62 180 PRO A N 1
ATOM 1424 C CA . PRO A 1 180 ? -7.289 -17.762 1.395 1.00 89.62 180 PRO A CA 1
ATOM 1425 C C . PRO A 1 180 ? -7.482 -17.801 -0.131 1.00 89.62 180 PRO A C 1
ATOM 1427 O O . PRO A 1 180 ? -6.907 -18.662 -0.789 1.00 89.62 180 PRO A O 1
ATOM 1430 N N . GLU A 1 181 ? -8.293 -16.900 -0.692 1.00 92.56 181 GLU A N 1
ATOM 1431 C CA . GLU A 1 181 ? -8.499 -16.765 -2.139 1.00 92.56 181 GLU A CA 1
ATOM 1432 C C . GLU A 1 181 ? -7.367 -15.994 -2.828 1.00 92.56 181 GLU A C 1
ATOM 1434 O O . GLU A 1 181 ? -7.230 -16.059 -4.048 1.00 92.56 181 GLU A O 1
ATOM 1439 N N . ILE A 1 182 ? -6.556 -15.264 -2.057 1.00 91.75 182 ILE A N 1
ATOM 1440 C CA . ILE A 1 182 ? -5.449 -14.475 -2.583 1.00 91.75 182 ILE A CA 1
ATOM 1441 C C . ILE A 1 182 ? -4.158 -15.263 -2.404 1.00 91.75 182 ILE A C 1
ATOM 1443 O O . ILE A 1 182 ? -3.755 -15.600 -1.291 1.00 91.75 182 ILE A O 1
ATOM 1447 N N . GLU A 1 183 ? -3.477 -15.526 -3.514 1.00 90.69 183 GLU A N 1
ATOM 1448 C CA . GLU A 1 183 ? -2.180 -16.187 -3.477 1.00 90.69 183 GLU A CA 1
ATOM 1449 C C . GLU A 1 183 ? -1.098 -15.274 -2.878 1.00 90.69 183 GLU A C 1
ATOM 1451 O O . GLU A 1 183 ? -0.982 -14.095 -3.224 1.00 90.69 183 GLU A O 1
ATOM 1456 N N . GLU A 1 184 ? -0.229 -15.846 -2.043 1.00 87.44 184 GLU A N 1
ATOM 1457 C CA . GLU A 1 184 ? 0.925 -15.154 -1.448 1.00 87.44 184 GLU A CA 1
ATOM 1458 C C . GLU A 1 184 ? 1.851 -14.537 -2.517 1.00 87.44 184 GLU A C 1
ATOM 1460 O O . GLU A 1 184 ? 2.386 -13.442 -2.345 1.00 87.44 184 GLU A O 1
ATOM 1465 N N . SER A 1 185 ? 2.003 -15.209 -3.663 1.00 87.81 185 SER A N 1
ATOM 1466 C CA . SER A 1 185 ? 2.745 -14.723 -4.838 1.00 87.81 185 SER A CA 1
ATOM 1467 C C . SER A 1 185 ? 2.203 -13.393 -5.371 1.00 87.81 185 SER A C 1
ATOM 1469 O O . SER A 1 185 ? 2.981 -12.539 -5.806 1.00 87.81 185 SER A O 1
ATOM 1471 N N . THR A 1 186 ? 0.884 -13.198 -5.315 1.00 91.62 186 THR A N 1
ATOM 1472 C CA . THR A 1 186 ? 0.225 -11.975 -5.776 1.00 91.62 186 THR A CA 1
ATOM 1473 C C . THR A 1 186 ? 0.518 -10.829 -4.822 1.00 91.62 186 THR A C 1
ATOM 1475 O O . THR A 1 186 ? 0.964 -9.773 -5.266 1.00 91.62 186 THR A O 1
ATOM 1478 N N . MET A 1 187 ? 0.369 -11.051 -3.513 1.00 90.31 187 MET A N 1
ATOM 1479 C CA . MET A 1 187 ? 0.704 -10.044 -2.498 1.00 90.31 187 MET A CA 1
ATOM 1480 C C . MET A 1 187 ? 2.180 -9.657 -2.537 1.00 90.31 187 MET A C 1
ATOM 1482 O O . MET A 1 187 ? 2.513 -8.474 -2.493 1.00 90.31 187 MET A O 1
ATOM 1486 N N . ARG A 1 188 ? 3.065 -10.637 -2.740 1.00 86.12 188 ARG A N 1
ATOM 1487 C CA . ARG A 1 188 ? 4.482 -10.386 -3.004 1.00 86.12 188 ARG A CA 1
ATOM 1488 C C . ARG A 1 188 ? 4.660 -9.507 -4.246 1.00 86.12 188 ARG A C 1
ATOM 1490 O O . ARG A 1 188 ? 5.307 -8.479 -4.187 1.00 86.12 188 ARG A O 1
ATOM 1497 N N . THR A 1 189 ? 4.017 -9.830 -5.362 1.00 90.50 189 THR A N 1
ATOM 1498 C CA . THR A 1 189 ? 4.109 -9.011 -6.586 1.00 90.50 189 THR A CA 1
ATOM 1499 C C . THR A 1 189 ? 3.613 -7.572 -6.375 1.00 90.50 189 THR A C 1
ATOM 1501 O O . THR A 1 189 ? 4.229 -6.633 -6.880 1.00 90.50 189 THR A O 1
ATOM 1504 N N . LEU A 1 190 ? 2.551 -7.369 -5.590 1.00 91.88 190 LEU A N 1
ATOM 1505 C CA . LEU A 1 190 ? 2.074 -6.038 -5.196 1.00 91.88 190 LEU A CA 1
ATOM 1506 C C . LEU A 1 190 ? 3.120 -5.276 -4.364 1.00 91.88 190 LEU A C 1
ATOM 1508 O O . LEU A 1 190 ? 3.343 -4.089 -4.620 1.00 91.88 190 LEU A O 1
ATOM 1512 N N . GLY A 1 191 ? 3.808 -5.966 -3.449 1.00 87.00 191 GLY A N 1
ATOM 1513 C CA . GLY A 1 191 ? 4.975 -5.471 -2.710 1.00 87.00 191 GLY A CA 1
ATOM 1514 C C . GLY A 1 191 ? 6.102 -4.960 -3.620 1.00 87.00 191 GLY A C 1
ATOM 1515 O O . GLY A 1 191 ? 6.648 -3.872 -3.391 1.00 87.00 191 GLY A O 1
ATOM 1516 N N . ARG A 1 192 ? 6.393 -5.668 -4.719 1.00 87.38 192 ARG A N 1
ATOM 1517 C CA . ARG A 1 192 ? 7.397 -5.236 -5.712 1.00 87.38 192 ARG A CA 1
ATOM 1518 C C . ARG A 1 192 ? 6.960 -3.971 -6.401 1.00 87.38 192 ARG A C 1
ATOM 1520 O O . ARG A 1 192 ? 7.750 -3.042 -6.551 1.00 87.38 192 ARG A O 1
ATOM 1527 N N . ILE A 1 193 ? 5.704 -3.949 -6.835 1.00 92.19 193 ILE A N 1
ATOM 1528 C CA . ILE A 1 193 ? 5.147 -2.845 -7.608 1.00 92.19 193 ILE A CA 1
ATOM 1529 C C . ILE A 1 193 ? 5.143 -1.567 -6.769 1.00 92.19 193 ILE A C 1
ATOM 1531 O O . ILE A 1 193 ? 5.624 -0.543 -7.253 1.00 92.19 193 ILE A O 1
ATOM 1535 N N . ILE A 1 194 ? 4.680 -1.614 -5.512 1.00 89.56 194 ILE A N 1
ATOM 1536 C CA . ILE A 1 194 ? 4.671 -0.432 -4.635 1.00 89.56 194 ILE A CA 1
ATOM 1537 C C . ILE A 1 194 ? 6.089 0.071 -4.344 1.00 89.56 194 ILE A C 1
ATOM 1539 O O . ILE A 1 194 ? 6.344 1.278 -4.398 1.00 89.56 194 ILE A O 1
ATOM 1543 N N . SER A 1 195 ? 7.025 -0.850 -4.109 1.00 85.94 195 SER A N 1
ATOM 1544 C CA . SER A 1 195 ? 8.415 -0.520 -3.801 1.00 85.94 195 SER A CA 1
ATOM 1545 C C . SER A 1 195 ? 9.119 0.114 -4.996 1.00 85.94 195 SER A C 1
ATOM 1547 O O . SER A 1 195 ? 9.705 1.193 -4.897 1.00 85.94 195 SER A O 1
ATOM 1549 N N . HIS A 1 196 ? 9.007 -0.521 -6.162 1.00 89.06 196 HIS A N 1
ATOM 1550 C CA . HIS A 1 196 ? 9.638 -0.043 -7.381 1.00 89.06 196 HIS A CA 1
ATOM 1551 C C . HIS A 1 196 ? 8.996 1.254 -7.887 1.00 89.06 196 HIS A C 1
ATOM 1553 O O . HIS A 1 196 ? 9.703 2.174 -8.296 1.00 89.06 196 HIS A O 1
ATOM 1559 N N . GLN A 1 197 ? 7.671 1.398 -7.775 1.00 91.25 197 GLN A N 1
ATOM 1560 C CA . GLN A 1 197 ? 7.004 2.670 -8.043 1.00 91.25 197 GLN A CA 1
ATOM 1561 C C . GLN A 1 197 ? 7.602 3.795 -7.197 1.00 91.25 197 GLN A C 1
ATOM 1563 O O . GLN A 1 197 ? 7.864 4.875 -7.736 1.00 91.25 197 GLN A O 1
ATOM 1568 N N . TYR A 1 198 ? 7.811 3.572 -5.896 1.00 87.94 198 TYR A N 1
ATOM 1569 C CA . TYR A 1 198 ? 8.391 4.589 -5.025 1.00 87.94 198 TYR A CA 1
ATOM 1570 C C . TYR A 1 198 ? 9.805 4.972 -5.469 1.00 87.94 198 TYR A C 1
ATOM 1572 O O . TYR A 1 198 ? 10.113 6.161 -5.555 1.00 87.94 198 TYR A O 1
ATOM 1580 N N . VAL A 1 199 ? 10.636 4.000 -5.853 1.00 87.44 199 VAL A N 1
ATOM 1581 C CA . VAL A 1 199 ? 11.963 4.276 -6.425 1.00 87.44 199 VAL A CA 1
ATOM 1582 C C . VAL A 1 199 ? 11.850 5.155 -7.675 1.00 87.44 199 VAL A C 1
ATOM 1584 O O . VAL A 1 199 ? 12.497 6.198 -7.763 1.00 87.44 199 VAL A O 1
ATOM 1587 N N . LEU A 1 200 ? 10.964 4.794 -8.605 1.00 89.94 200 LEU A N 1
ATOM 1588 C CA . LEU A 1 200 ? 10.839 5.468 -9.896 1.00 89.94 200 LEU A CA 1
ATOM 1589 C C . LEU A 1 200 ? 10.076 6.803 -9.856 1.00 89.94 200 LEU A C 1
ATOM 1591 O O . LEU A 1 200 ? 10.138 7.560 -10.818 1.00 89.94 200 LEU A O 1
ATOM 1595 N N . THR A 1 201 ? 9.248 7.070 -8.845 1.00 88.69 201 THR A N 1
ATOM 1596 C CA . THR A 1 201 ? 8.390 8.281 -8.791 1.00 88.69 201 THR A CA 1
ATOM 1597 C C . THR A 1 201 ? 8.622 9.135 -7.553 1.00 88.69 201 THR A C 1
ATOM 1599 O O . THR A 1 201 ? 8.356 10.330 -7.572 1.00 88.69 201 THR A O 1
ATOM 1602 N N . GLY A 1 202 ? 9.105 8.541 -6.462 1.00 84.31 202 GLY A N 1
ATOM 1603 C CA . GLY A 1 202 ? 9.078 9.131 -5.124 1.00 84.31 202 GLY A CA 1
ATOM 1604 C C . GLY A 1 202 ? 7.700 9.159 -4.470 1.00 84.31 202 GLY A C 1
ATOM 1605 O O . GLY A 1 202 ? 7.559 9.828 -3.452 1.00 84.31 202 GLY A O 1
ATOM 1606 N N . ILE A 1 203 ? 6.696 8.489 -5.042 1.00 84.19 203 ILE A N 1
ATOM 1607 C CA . ILE A 1 203 ? 5.299 8.598 -4.618 1.00 84.19 203 ILE A CA 1
ATOM 1608 C C . ILE A 1 203 ? 4.749 7.209 -4.294 1.00 84.19 203 ILE A C 1
ATOM 1610 O O . ILE A 1 203 ? 4.747 6.315 -5.143 1.00 84.19 203 ILE A O 1
ATOM 1614 N N . PHE A 1 204 ? 4.231 7.058 -3.076 1.00 84.88 204 PHE A N 1
ATOM 1615 C CA . PHE A 1 204 ? 3.428 5.901 -2.689 1.00 84.88 204 PHE A CA 1
ATOM 1616 C C . PHE A 1 204 ? 1.963 6.057 -3.127 1.00 84.88 204 PHE A C 1
ATOM 1618 O O . PHE A 1 204 ? 1.488 7.183 -3.299 1.00 84.88 204 PHE A O 1
ATOM 1625 N N . PRO A 1 205 ? 1.218 4.951 -3.283 1.00 86.94 205 PRO A N 1
ATOM 1626 C CA . PRO A 1 205 ? -0.206 4.995 -3.589 1.00 86.94 205 PRO A CA 1
ATOM 1627 C C . PRO A 1 205 ? -0.969 5.709 -2.472 1.00 86.94 205 PRO A C 1
ATOM 1629 O O . PRO A 1 205 ? -0.897 5.323 -1.309 1.00 86.94 205 PRO A O 1
ATOM 1632 N N . VAL A 1 206 ? -1.706 6.760 -2.830 1.00 83.50 206 VAL A N 1
ATOM 1633 C CA . VAL A 1 206 ? -2.294 7.698 -1.856 1.00 83.50 206 VAL A CA 1
ATOM 1634 C C . VAL A 1 206 ? -3.438 7.117 -1.027 1.00 83.50 206 VAL A C 1
ATOM 1636 O O . VAL A 1 206 ? -3.775 7.679 0.006 1.00 83.50 206 VAL A O 1
ATOM 1639 N N . HIS A 1 207 ? -4.039 6.019 -1.482 1.00 89.62 207 HIS A N 1
ATOM 1640 C CA . HIS A 1 207 ? -5.169 5.378 -0.810 1.00 89.62 207 HIS A CA 1
ATOM 1641 C C . HIS A 1 207 ? -4.739 4.286 0.169 1.00 89.62 207 HIS A C 1
ATOM 1643 O O . HIS A 1 207 ? -5.570 3.780 0.915 1.00 89.62 207 HIS A O 1
ATOM 1649 N N . ILE A 1 208 ? -3.460 3.905 0.191 1.00 91.31 208 ILE A N 1
ATOM 1650 C CA . ILE A 1 208 ? -2.991 2.924 1.167 1.00 91.31 208 ILE A CA 1
ATOM 1651 C C . ILE A 1 208 ? -2.904 3.603 2.532 1.00 91.31 208 ILE A C 1
ATOM 1653 O O . ILE A 1 208 ? -2.403 4.721 2.657 1.00 91.31 208 ILE A O 1
ATOM 1657 N N . ASN A 1 209 ? -3.412 2.917 3.551 1.00 93.62 209 ASN A N 1
ATOM 1658 C CA . ASN A 1 209 ? -3.492 3.429 4.904 1.00 93.62 209 ASN A CA 1
ATOM 1659 C C . ASN A 1 209 ? -2.112 3.847 5.425 1.00 93.62 209 ASN A C 1
ATOM 1661 O O . ASN A 1 209 ? -1.116 3.121 5.316 1.00 93.62 209 ASN A O 1
ATOM 1665 N N . ARG A 1 210 ? -2.067 5.045 6.005 1.00 88.88 210 ARG A N 1
ATOM 1666 C CA . ARG A 1 210 ? -0.832 5.672 6.462 1.00 88.88 210 ARG A CA 1
ATOM 1667 C C . ARG A 1 210 ? -0.156 4.867 7.570 1.00 88.88 210 ARG A C 1
ATOM 1669 O O . ARG A 1 210 ? 1.045 4.619 7.460 1.00 88.88 210 ARG A O 1
ATOM 1676 N N . ALA A 1 211 ? -0.887 4.448 8.603 1.00 91.00 211 ALA A N 1
ATOM 1677 C CA . ALA A 1 211 ? -0.335 3.654 9.699 1.00 91.00 211 ALA A CA 1
ATOM 1678 C C . ALA A 1 211 ? 0.309 2.364 9.182 1.00 91.00 211 ALA A C 1
ATOM 1680 O O . ALA A 1 211 ? 1.418 2.030 9.598 1.00 91.00 211 ALA A O 1
ATOM 1681 N N . PHE A 1 212 ? -0.340 1.686 8.230 1.00 91.12 212 PHE A N 1
ATOM 1682 C CA . PHE A 1 212 ? 0.228 0.508 7.578 1.00 91.12 212 PHE A CA 1
ATOM 1683 C C . PHE A 1 212 ? 1.547 0.832 6.861 1.00 91.12 212 PHE A C 1
ATOM 1685 O O . PHE A 1 212 ? 2.552 0.174 7.115 1.00 91.12 212 PHE A O 1
ATOM 1692 N N . MET A 1 213 ? 1.584 1.879 6.029 1.00 85.50 213 MET A N 1
ATOM 1693 C CA . MET A 1 213 ? 2.800 2.284 5.308 1.00 85.50 213 MET A CA 1
ATOM 1694 C C . MET A 1 213 ? 3.949 2.656 6.250 1.00 85.50 213 MET A C 1
ATOM 1696 O O . MET A 1 213 ? 5.087 2.248 6.030 1.00 85.50 213 MET A O 1
ATOM 1700 N N . VAL A 1 214 ? 3.670 3.416 7.310 1.00 81.50 214 VAL A N 1
ATOM 1701 C CA . VAL A 1 214 ? 4.686 3.800 8.302 1.00 81.50 214 VAL A CA 1
ATOM 1702 C C . VAL A 1 214 ? 5.192 2.571 9.050 1.00 81.50 214 VAL A C 1
ATOM 1704 O O . VAL A 1 214 ? 6.399 2.413 9.211 1.00 81.50 214 VAL A O 1
ATOM 1707 N N . ALA A 1 215 ? 4.299 1.678 9.477 1.00 84.94 215 ALA A N 1
ATOM 1708 C CA . ALA A 1 215 ? 4.691 0.445 10.147 1.00 84.94 215 ALA A CA 1
ATOM 1709 C C . ALA A 1 215 ? 5.542 -0.457 9.248 1.00 84.94 215 ALA A C 1
ATOM 1711 O O . ALA A 1 215 ? 6.527 -1.022 9.710 1.00 84.94 215 ALA A O 1
ATOM 1712 N N . MET A 1 216 ? 5.188 -0.551 7.970 1.00 79.56 216 MET A N 1
ATOM 1713 C CA . MET A 1 216 ? 5.897 -1.353 6.981 1.00 79.56 216 MET A CA 1
ATOM 1714 C C . MET A 1 216 ? 7.288 -0.777 6.654 1.00 79.56 216 MET A C 1
ATOM 1716 O O . MET A 1 216 ? 8.253 -1.524 6.575 1.00 79.56 216 MET A O 1
ATOM 1720 N N . LEU A 1 217 ? 7.432 0.547 6.544 1.00 76.62 217 LEU A N 1
ATOM 1721 C CA . LEU A 1 217 ? 8.715 1.182 6.201 1.00 76.62 217 LEU A CA 1
ATOM 1722 C C . LEU A 1 217 ? 9.629 1.433 7.409 1.00 76.62 217 LEU A C 1
ATOM 1724 O O . LEU A 1 217 ? 10.840 1.593 7.258 1.00 76.62 217 LEU A O 1
ATOM 1728 N N . CYS A 1 218 ? 9.054 1.598 8.599 1.00 75.38 218 CYS A N 1
ATOM 1729 C CA . CYS A 1 218 ? 9.756 2.123 9.778 1.00 75.38 218 CYS A CA 1
ATOM 1730 C C . CYS A 1 218 ? 9.610 1.231 11.019 1.00 75.38 218 CYS A C 1
ATOM 1732 O O . CYS A 1 218 ? 10.185 1.536 12.069 1.00 75.38 218 CYS A O 1
ATOM 1734 N N . GLY A 1 219 ? 8.866 0.133 10.900 1.00 78.25 219 GLY A N 1
ATOM 1735 C CA . GLY A 1 219 ? 8.494 -0.760 11.988 1.00 78.25 219 GLY A CA 1
ATOM 1736 C C . GLY A 1 219 ? 7.230 -0.305 12.720 1.00 78.25 219 GLY A C 1
ATOM 1737 O O . GLY A 1 219 ? 6.956 0.887 12.875 1.00 78.25 219 GLY A O 1
ATOM 1738 N N . ARG A 1 220 ? 6.460 -1.270 13.234 1.00 84.88 220 ARG A N 1
ATOM 1739 C CA . ARG A 1 220 ? 5.164 -1.042 13.912 1.00 84.88 220 ARG A CA 1
ATOM 1740 C C . ARG A 1 220 ? 5.243 -0.069 15.090 1.00 84.88 220 ARG A C 1
ATOM 1742 O O . ARG A 1 220 ? 4.287 0.645 15.367 1.00 84.88 220 ARG A O 1
ATOM 1749 N N . GLN A 1 221 ? 6.384 -0.020 15.774 1.00 83.81 221 GLN A N 1
ATOM 1750 C CA . GLN A 1 221 ? 6.654 0.882 16.896 1.00 83.81 221 GLN A CA 1
ATOM 1751 C C . GLN A 1 221 ? 6.727 2.365 16.502 1.00 83.81 221 GLN A C 1
ATOM 1753 O O . GLN A 1 221 ? 6.723 3.219 17.385 1.00 83.81 221 GLN A O 1
ATOM 1758 N N . ALA A 1 222 ? 6.835 2.676 15.207 1.00 83.19 222 ALA A N 1
ATOM 1759 C CA . ALA A 1 222 ? 6.868 4.048 14.714 1.00 83.19 222 ALA A CA 1
ATOM 1760 C C . ALA A 1 222 ? 5.478 4.708 14.686 1.00 83.19 222 ALA A C 1
ATOM 1762 O O . ALA A 1 222 ? 5.394 5.930 14.574 1.00 83.19 222 ALA A O 1
ATOM 1763 N N . VAL A 1 223 ? 4.400 3.924 14.801 1.00 86.75 223 VAL A N 1
ATOM 1764 C CA . VAL A 1 223 ? 3.022 4.425 14.791 1.00 86.75 223 VAL A CA 1
ATOM 1765 C C . VAL A 1 223 ? 2.549 4.650 16.228 1.00 86.75 223 VAL A C 1
ATOM 1767 O O . VAL A 1 223 ? 2.551 3.725 17.041 1.00 86.75 223 VAL A O 1
ATOM 1770 N N . SER A 1 224 ? 2.153 5.883 16.553 1.00 90.69 224 SER A N 1
ATOM 1771 C CA . SER A 1 224 ? 1.577 6.210 17.864 1.00 90.69 224 SER A CA 1
ATOM 1772 C C . SER A 1 224 ? 0.152 5.660 17.995 1.00 90.69 224 SER A C 1
ATOM 1774 O O . SER A 1 224 ? -0.530 5.446 16.995 1.00 90.69 224 SER A O 1
ATOM 1776 N N . ASP A 1 225 ? -0.325 5.442 19.223 1.00 94.88 225 ASP A N 1
ATOM 1777 C CA . ASP A 1 225 ? -1.698 4.967 19.453 1.00 94.88 225 ASP A CA 1
ATOM 1778 C C . ASP A 1 225 ? -2.741 5.980 18.934 1.00 94.88 225 ASP A C 1
ATOM 1780 O O . ASP A 1 225 ? -3.799 5.594 18.444 1.00 94.88 225 ASP A O 1
ATOM 1784 N N . GLU A 1 226 ? -2.442 7.274 19.020 1.00 93.38 226 GLU A N 1
ATOM 1785 C CA . GLU A 1 226 ? -3.273 8.378 18.540 1.00 93.38 226 GLU A CA 1
ATOM 1786 C C . GLU A 1 226 ? -3.370 8.408 17.012 1.00 93.38 226 GLU A C 1
ATOM 1788 O O . GLU A 1 226 ? -4.481 8.463 16.481 1.00 93.38 226 G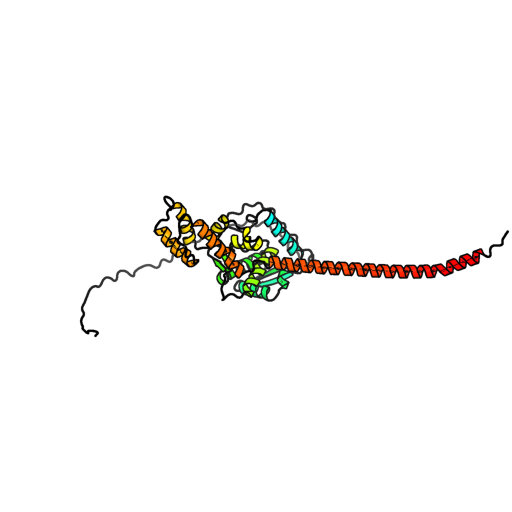LU A O 1
ATOM 1793 N N . ASP A 1 227 ? -2.230 8.322 16.318 1.00 91.12 227 ASP A N 1
ATOM 1794 C CA . ASP A 1 227 ? -2.182 8.224 14.854 1.00 91.12 227 ASP A CA 1
ATOM 1795 C C . ASP A 1 227 ? -2.937 6.982 14.387 1.00 91.12 227 ASP A C 1
ATOM 1797 O O . ASP A 1 227 ? -3.718 7.041 13.445 1.00 91.12 227 ASP A O 1
ATOM 1801 N N . LEU A 1 228 ? -2.747 5.867 15.090 1.00 95.00 228 LEU A N 1
ATOM 1802 C CA . LEU A 1 228 ? -3.364 4.601 14.741 1.00 95.00 228 LEU A CA 1
ATOM 1803 C C . LEU A 1 228 ? -4.891 4.635 14.865 1.00 95.00 228 LEU A C 1
ATOM 1805 O O . LEU A 1 228 ? -5.581 4.091 14.009 1.00 95.00 228 LEU A O 1
ATOM 1809 N N . ILE A 1 229 ? -5.433 5.279 15.906 1.00 96.62 229 ILE A N 1
ATOM 1810 C CA . ILE A 1 229 ? -6.883 5.499 16.017 1.00 96.62 229 ILE A CA 1
ATOM 1811 C C . ILE A 1 229 ? -7.366 6.398 14.875 1.00 96.62 229 ILE A C 1
ATOM 1813 O O . ILE A 1 229 ? -8.394 6.101 14.273 1.00 96.62 229 ILE A O 1
ATOM 1817 N N . GLY A 1 230 ? -6.648 7.487 14.580 1.00 95.44 230 GLY A N 1
ATOM 1818 C CA . GLY A 1 230 ? -6.996 8.395 13.485 1.00 95.44 230 GLY A CA 1
ATOM 1819 C C . GLY A 1 230 ? -7.075 7.668 12.143 1.00 95.44 230 GLY A C 1
ATOM 1820 O O . GLY A 1 230 ? -8.114 7.699 11.488 1.00 95.44 230 GLY A O 1
ATOM 1821 N N . ASP A 1 231 ? -6.019 6.932 11.806 1.00 96.06 231 ASP A N 1
ATOM 1822 C CA . ASP A 1 231 ? -5.909 6.160 10.570 1.00 96.06 231 ASP A CA 1
ATOM 1823 C C . ASP A 1 231 ? -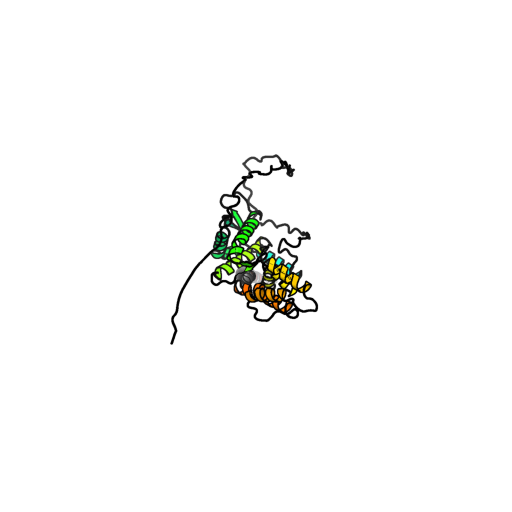6.936 5.004 10.528 1.00 96.06 231 ASP A C 1
ATOM 1825 O O . ASP A 1 231 ? -7.423 4.644 9.457 1.00 96.06 231 ASP A O 1
ATOM 1829 N N . PHE A 1 232 ? -7.335 4.441 11.676 1.00 98.06 232 PHE A N 1
ATOM 1830 C CA . PHE A 1 232 ? -8.404 3.432 11.751 1.00 98.06 232 PHE A CA 1
ATOM 1831 C C . PHE A 1 232 ? -9.793 4.017 11.487 1.00 98.06 232 PHE A C 1
ATOM 1833 O O . PHE A 1 232 ? -10.611 3.393 10.815 1.00 98.06 232 PHE A O 1
ATOM 1840 N N . LEU A 1 233 ? -10.052 5.241 11.945 1.00 97.50 233 LEU A N 1
ATOM 1841 C CA . LEU A 1 233 ? -11.305 5.946 11.674 1.00 97.50 233 LEU A CA 1
ATOM 1842 C C . LEU A 1 233 ? -11.462 6.331 10.192 1.00 97.50 233 LEU A C 1
ATOM 1844 O O . LEU A 1 233 ? -12.577 6.638 9.776 1.00 97.50 233 LEU A O 1
ATOM 1848 N N . GLU A 1 234 ? -10.380 6.342 9.411 1.00 96.62 234 GLU A N 1
ATOM 1849 C CA . GLU A 1 234 ? -10.405 6.496 7.946 1.00 96.62 234 GLU A CA 1
ATOM 1850 C C . GLU A 1 234 ? -10.549 5.151 7.208 1.00 96.62 234 GLU A C 1
ATOM 1852 O O . GLU A 1 234 ? -11.004 5.102 6.060 1.00 96.62 234 GLU A O 1
ATOM 1857 N N . TYR A 1 235 ? -10.151 4.056 7.853 1.00 97.44 235 TYR A N 1
ATOM 1858 C CA . TYR A 1 235 ? -10.244 2.699 7.318 1.00 97.44 235 TYR A CA 1
ATOM 1859 C C . TYR A 1 235 ? -11.675 2.142 7.366 1.00 97.44 235 TYR A C 1
ATOM 1861 O O . TYR A 1 235 ? -12.107 1.508 6.407 1.00 97.44 235 TYR A O 1
ATOM 1869 N N . ILE A 1 236 ? -12.420 2.397 8.444 1.00 97.62 236 ILE A N 1
ATOM 1870 C CA . ILE A 1 236 ? -13.813 1.939 8.607 1.00 97.62 236 ILE A CA 1
ATOM 1871 C C . ILE A 1 236 ? -14.818 2.801 7.824 1.00 97.62 236 ILE A C 1
ATOM 1873 O O . ILE A 1 236 ? -14.454 3.826 7.235 1.00 97.62 236 ILE A O 1
ATOM 1877 N N . SER A 1 237 ? -16.097 2.409 7.802 1.00 96.75 237 SER A N 1
ATOM 1878 C CA . SER A 1 237 ? -17.118 3.185 7.092 1.00 96.75 237 SER A CA 1
ATOM 1879 C C . SER A 1 237 ? -17.296 4.582 7.698 1.00 96.75 237 SER A C 1
ATOM 1881 O O . SER A 1 237 ? -17.082 4.813 8.891 1.00 96.75 237 SER A O 1
ATOM 1883 N N . GLU A 1 238 ? -17.707 5.546 6.869 1.00 96.19 238 GLU A N 1
ATOM 1884 C CA . GLU A 1 238 ? -17.902 6.926 7.325 1.00 96.19 238 GLU A CA 1
ATOM 1885 C C . GLU A 1 238 ? -18.940 7.018 8.457 1.00 96.19 238 GLU A C 1
ATOM 1887 O O . GLU A 1 238 ? -18.737 7.774 9.408 1.00 96.19 238 GLU A O 1
ATOM 1892 N N . ASN A 1 239 ? -19.994 6.199 8.401 1.00 95.88 239 ASN A N 1
ATOM 1893 C CA . ASN A 1 239 ? -21.033 6.146 9.429 1.00 95.88 239 ASN A CA 1
ATOM 1894 C C . ASN A 1 239 ? -20.466 5.676 10.780 1.00 95.88 239 ASN A C 1
ATOM 1896 O O . ASN A 1 239 ? -20.596 6.387 11.775 1.00 95.88 239 ASN A O 1
ATOM 1900 N N . GLU A 1 240 ? -19.760 4.539 10.807 1.00 96.62 240 GLU A N 1
ATOM 1901 C CA . GLU A 1 240 ? -19.136 4.011 12.033 1.00 96.62 240 GLU A CA 1
ATOM 1902 C C . GLU A 1 240 ? -18.101 4.989 12.603 1.00 96.62 240 GLU A C 1
ATOM 1904 O O . GLU A 1 240 ? -18.022 5.206 13.812 1.00 96.62 240 GLU A O 1
ATOM 1909 N N . SER A 1 241 ? -17.319 5.625 11.726 1.00 96.88 241 SER A N 1
ATOM 1910 C CA . SER A 1 241 ? -16.325 6.635 12.096 1.00 96.88 241 SER A CA 1
ATOM 1911 C C . SER A 1 241 ? -16.961 7.827 12.806 1.00 96.88 241 SER A C 1
ATOM 1913 O O . SER A 1 241 ? -16.451 8.290 13.830 1.00 96.88 241 SER A O 1
ATOM 1915 N N . GLN A 1 242 ? -18.074 8.340 12.275 1.00 95.62 242 GLN A N 1
ATOM 1916 C CA . GLN A 1 242 ? -18.808 9.453 12.875 1.00 95.62 242 GLN A CA 1
ATOM 1917 C C . GLN A 1 242 ? -19.412 9.065 14.227 1.00 95.62 242 GLN A C 1
ATOM 1919 O O . GLN A 1 242 ? -19.306 9.834 15.185 1.00 95.62 242 GLN A O 1
ATOM 1924 N N . GLU A 1 243 ? -19.977 7.865 14.328 1.00 94.44 243 GLU A N 1
ATOM 1925 C CA . GLU A 1 243 ? -20.599 7.371 15.552 1.00 94.44 243 GLU A CA 1
ATOM 1926 C C . GLU A 1 243 ? -19.561 7.163 16.667 1.00 94.44 243 GLU A C 1
ATOM 1928 O O . GLU A 1 243 ? -19.703 7.720 17.758 1.00 94.44 243 GLU A O 1
ATOM 1933 N N . LEU A 1 244 ? -18.427 6.517 16.368 1.00 94.38 244 LEU A N 1
ATOM 1934 C CA . LEU A 1 244 ? -17.307 6.372 17.309 1.00 94.38 244 LEU A CA 1
ATOM 1935 C C . LEU A 1 244 ? -16.753 7.717 17.796 1.00 94.38 244 LEU A C 1
ATOM 1937 O O . LEU A 1 244 ? -16.388 7.847 18.967 1.00 94.38 244 LEU A O 1
ATOM 1941 N N . LYS A 1 245 ? -16.693 8.728 16.921 1.00 93.31 245 LYS A N 1
ATOM 1942 C CA . LYS A 1 245 ? -16.247 10.086 17.278 1.00 93.31 245 LYS A CA 1
ATOM 1943 C C . LYS A 1 245 ? -17.246 10.819 18.178 1.00 93.31 245 LYS A C 1
ATOM 1945 O O . LYS A 1 245 ? -16.827 11.684 18.946 1.00 93.31 245 LYS A O 1
ATOM 1950 N N . ALA A 1 246 ? -18.536 10.494 18.101 1.00 91.62 246 ALA A N 1
ATOM 1951 C CA . ALA A 1 246 ? -19.581 11.137 18.893 1.00 91.62 246 ALA A CA 1
ATOM 1952 C C . ALA A 1 246 ? -19.670 10.592 20.331 1.00 91.62 246 ALA A C 1
ATOM 1954 O O . ALA A 1 246 ? -19.982 11.350 21.250 1.00 91.62 246 ALA A O 1
ATOM 1955 N N . ILE A 1 247 ? -19.338 9.315 20.551 1.00 89.69 247 ILE A N 1
ATOM 1956 C CA . ILE A 1 247 ? -19.458 8.642 21.860 1.00 89.69 247 ILE A CA 1
ATOM 1957 C C . ILE A 1 247 ? -18.747 9.389 23.007 1.00 89.69 247 ILE A C 1
ATOM 1959 O O . ILE A 1 247 ? -19.373 9.586 24.051 1.00 89.69 247 ILE A O 1
ATOM 1963 N N . PRO A 1 248 ? -17.491 9.869 22.867 1.00 80.44 248 PRO A N 1
ATOM 1964 C CA . PRO A 1 248 ? -16.828 10.618 23.937 1.00 80.44 248 PRO A CA 1
ATOM 1965 C C . PRO A 1 248 ? -17.542 11.921 24.318 1.00 80.44 248 PRO A C 1
ATOM 1967 O O . PRO A 1 248 ? -17.421 12.370 25.453 1.00 80.44 248 PRO A O 1
ATOM 1970 N N . ALA A 1 249 ? -18.272 12.537 23.382 1.00 73.62 249 ALA A N 1
ATOM 1971 C CA . ALA A 1 249 ? -19.031 13.762 23.630 1.00 73.62 249 ALA A CA 1
ATOM 1972 C C . ALA A 1 249 ? -20.395 13.493 24.291 1.00 73.62 249 ALA A C 1
ATOM 1974 O O . ALA A 1 249 ? -20.976 14.405 24.870 1.00 73.62 249 ALA A O 1
ATOM 1975 N N . GLN A 1 250 ? -20.894 12.258 24.203 1.00 68.88 250 GLN A N 1
ATOM 1976 C CA . GLN A 1 250 ? -22.189 11.828 24.738 1.00 68.88 250 GLN A CA 1
ATOM 1977 C C . GLN A 1 250 ? -22.078 11.114 26.096 1.00 68.88 250 GLN A C 1
ATOM 1979 O O . GLN A 1 250 ? -23.099 10.839 26.725 1.00 68.88 250 GLN A O 1
ATOM 1984 N N . SER A 1 251 ? -20.864 10.792 26.560 1.00 66.00 251 SER A N 1
ATOM 1985 C CA . SER A 1 251 ? -20.672 10.143 27.859 1.00 66.00 251 SER A CA 1
ATOM 1986 C C . SER A 1 251 ? -20.798 11.158 28.999 1.00 66.00 251 SER A C 1
ATOM 1988 O O . SER A 1 251 ? -19.815 11.776 29.421 1.00 66.00 251 SER A O 1
ATOM 1990 N N . ASP A 1 252 ? -22.005 11.321 29.530 1.00 58.75 252 ASP A N 1
ATOM 1991 C CA . ASP A 1 252 ? -22.211 12.059 30.771 1.00 58.75 252 ASP A CA 1
ATOM 1992 C C . ASP A 1 252 ? -21.655 11.246 31.953 1.00 58.75 252 ASP A C 1
ATOM 1994 O O . ASP A 1 252 ? -21.908 10.054 32.106 1.00 58.75 252 ASP A O 1
ATOM 1998 N N . GLN A 1 253 ? -20.851 11.892 32.804 1.00 64.31 253 GLN A N 1
ATOM 1999 C CA . GLN A 1 253 ? -20.303 11.317 34.048 1.00 64.31 253 GLN A CA 1
ATOM 2000 C C . GLN A 1 253 ? -19.394 10.078 33.894 1.00 64.31 253 GLN A C 1
ATOM 2002 O O . GLN A 1 253 ? -19.048 9.444 34.889 1.00 64.31 253 GLN A O 1
ATOM 2007 N N . GLY A 1 254 ? -18.930 9.773 32.678 1.00 67.69 254 GLY A N 1
ATOM 2008 C CA . GLY A 1 254 ? -18.027 8.645 32.425 1.00 67.69 254 GLY A CA 1
ATOM 2009 C C . GLY A 1 254 ? -18.731 7.295 32.270 1.00 67.69 254 GLY A C 1
ATOM 2010 O O . GLY A 1 254 ? -18.063 6.260 32.306 1.00 67.69 254 GLY A O 1
ATOM 2011 N N . GLU A 1 255 ? -20.050 7.293 32.066 1.00 79.62 255 GLU A N 1
ATOM 2012 C CA . GLU A 1 255 ? -20.816 6.112 31.668 1.00 79.62 255 GLU A CA 1
ATOM 2013 C C . GLU A 1 255 ? -21.234 6.215 30.194 1.00 79.62 255 GLU A C 1
ATOM 2015 O O . GLU A 1 255 ? -21.460 7.300 29.661 1.00 79.62 255 GLU A O 1
ATOM 2020 N N . LEU A 1 256 ? -21.278 5.072 29.507 1.00 84.50 256 LEU A N 1
ATOM 2021 C CA . LEU A 1 256 ? -21.757 4.996 28.127 1.00 84.50 256 LEU A CA 1
ATOM 2022 C C . LEU A 1 256 ? -23.287 4.951 28.134 1.00 84.50 256 LEU A C 1
ATOM 2024 O O . LEU A 1 256 ? -23.873 4.243 28.955 1.00 84.50 256 LEU A O 1
ATOM 2028 N N . SER A 1 257 ? -23.929 5.657 27.202 1.00 87.38 257 SER A N 1
ATOM 2029 C CA . SER A 1 257 ? -25.378 5.549 27.014 1.00 87.38 257 SER A CA 1
ATOM 2030 C C . SER A 1 257 ? -25.767 4.130 26.566 1.00 87.38 257 SER A C 1
ATOM 2032 O O . SER A 1 257 ? -24.927 3.359 26.088 1.00 87.38 257 SER A O 1
ATOM 2034 N N . GLY A 1 258 ? -27.048 3.772 26.719 1.00 86.81 258 GLY A N 1
ATOM 2035 C CA . GLY A 1 258 ? -27.565 2.484 26.242 1.00 86.81 258 GLY A CA 1
ATOM 2036 C C . GLY A 1 258 ? -27.365 2.305 24.735 1.00 86.81 258 GLY A C 1
ATOM 2037 O O . GLY A 1 258 ? -26.841 1.279 24.315 1.00 86.81 258 GLY A O 1
ATOM 2038 N N . GLU A 1 259 ? -27.673 3.344 23.956 1.00 89.62 259 GLU A N 1
ATOM 2039 C CA . GLU A 1 259 ? -27.503 3.376 22.496 1.00 89.62 259 GLU A CA 1
ATOM 2040 C C . GLU A 1 259 ? -26.031 3.206 22.096 1.00 89.62 259 GLU A C 1
ATOM 2042 O O . GLU A 1 259 ? -25.701 2.334 21.296 1.00 89.62 259 GLU A O 1
ATOM 2047 N N . SER A 1 260 ? -25.113 3.949 22.732 1.00 91.19 260 SER A N 1
ATOM 2048 C CA . SER A 1 260 ? -23.676 3.793 22.477 1.00 91.19 260 SER A CA 1
ATOM 2049 C C . SER A 1 260 ? -23.172 2.398 22.854 1.00 91.19 260 SER A C 1
ATOM 2051 O O . SER A 1 260 ? -22.275 1.875 22.200 1.00 91.19 260 SER A O 1
ATOM 2053 N N . CYS A 1 261 ? -23.712 1.778 23.909 1.00 89.88 261 CYS A N 1
ATOM 2054 C CA . CYS A 1 261 ? -23.344 0.411 24.276 1.00 89.88 261 CYS A CA 1
ATOM 2055 C C . CYS A 1 261 ? -23.795 -0.612 23.231 1.00 89.88 261 CYS A C 1
ATOM 2057 O O . CYS A 1 261 ? -23.032 -1.532 22.951 1.00 89.88 261 CYS A O 1
ATOM 2059 N N . GLU A 1 262 ? -25.009 -0.483 22.694 1.00 91.94 262 GLU A N 1
ATOM 2060 C CA . GLU A 1 262 ? -25.532 -1.391 21.666 1.00 91.94 262 GLU A CA 1
ATOM 2061 C C . GLU A 1 262 ? -24.731 -1.278 20.370 1.00 91.94 262 GLU A C 1
ATOM 2063 O O . GLU A 1 262 ? -24.232 -2.296 19.892 1.00 91.94 262 GLU A O 1
ATOM 2068 N N . PHE A 1 263 ? -24.497 -0.053 19.888 1.00 94.75 263 PHE A N 1
ATOM 2069 C CA . PHE A 1 263 ? -23.635 0.190 18.730 1.00 94.75 263 PHE A CA 1
ATOM 2070 C C . PHE A 1 263 ? -22.236 -0.402 18.929 1.00 94.75 263 PHE A C 1
ATOM 2072 O O . PHE A 1 263 ? -21.749 -1.147 18.086 1.00 94.75 263 PHE A O 1
ATOM 2079 N N . LEU A 1 264 ? -21.586 -0.122 20.067 1.00 94.88 264 LEU A N 1
ATOM 2080 C CA . LEU A 1 264 ? -20.238 -0.631 20.320 1.00 94.88 264 LEU A CA 1
ATOM 2081 C C . LEU A 1 264 ? -20.201 -2.157 20.399 1.00 94.88 264 LEU A C 1
ATOM 2083 O O . LEU A 1 264 ? -19.200 -2.737 20.001 1.00 94.88 264 LEU A O 1
ATOM 2087 N N . LEU A 1 265 ? -21.234 -2.813 20.937 1.00 93.19 265 LEU A N 1
ATOM 2088 C CA . LEU A 1 265 ? -21.295 -4.276 20.975 1.00 93.19 265 LEU A CA 1
ATOM 2089 C C . LEU A 1 265 ? -21.390 -4.870 19.571 1.00 93.19 265 LEU A C 1
ATOM 2091 O O . LEU A 1 265 ? -20.699 -5.852 19.308 1.00 93.19 265 LEU A O 1
ATOM 2095 N N . ASP A 1 266 ? -22.208 -4.274 18.705 1.00 94.94 266 ASP A N 1
ATOM 2096 C CA . ASP A 1 266 ? -22.356 -4.693 17.312 1.00 94.94 266 ASP A CA 1
ATOM 2097 C C . ASP A 1 266 ? -21.049 -4.461 16.539 1.00 94.94 266 ASP A C 1
ATOM 2099 O O . ASP A 1 266 ? -20.420 -5.416 16.086 1.00 94.94 266 ASP A O 1
ATOM 2103 N N . PHE A 1 267 ? -20.537 -3.227 16.564 1.00 96.31 267 PHE A N 1
ATOM 2104 C CA . PHE A 1 267 ? -19.277 -2.831 15.930 1.00 96.31 267 PHE A CA 1
ATOM 2105 C C . PHE A 1 267 ? -18.097 -3.713 16.359 1.00 96.31 267 PHE A C 1
ATOM 2107 O O . PHE A 1 267 ? -17.328 -4.209 15.542 1.00 96.31 267 PHE A O 1
ATOM 2114 N N . PHE A 1 268 ? -17.927 -3.946 17.663 1.00 96.00 268 PHE A N 1
ATOM 2115 C CA . PHE A 1 268 ? -16.817 -4.758 18.162 1.00 96.00 268 PHE A CA 1
ATOM 2116 C C . PHE A 1 268 ? -16.977 -6.257 17.888 1.00 96.00 268 PHE A C 1
ATOM 2118 O O . PHE A 1 268 ? -15.974 -6.983 17.922 1.00 96.00 268 PHE A O 1
ATOM 2125 N N . SER A 1 269 ? -18.193 -6.726 17.600 1.00 95.25 269 SER A N 1
ATOM 2126 C CA . SER A 1 269 ? -18.427 -8.123 17.242 1.00 95.25 269 SER A CA 1
ATOM 2127 C C . SER A 1 269 ? -17.779 -8.483 15.902 1.00 95.25 269 SER A C 1
ATOM 2129 O O . SER A 1 269 ? -17.161 -9.549 15.809 1.00 95.25 269 SER A O 1
ATOM 2131 N N . ASP A 1 270 ? -17.766 -7.553 14.941 1.00 94.56 270 ASP A N 1
ATOM 2132 C CA . ASP A 1 270 ? -17.101 -7.711 13.639 1.00 94.56 270 ASP A CA 1
ATOM 2133 C C . ASP A 1 270 ? -15.581 -7.897 13.776 1.00 94.56 270 ASP A C 1
ATOM 2135 O O . ASP A 1 270 ? -14.940 -8.607 12.995 1.00 94.56 270 ASP A O 1
ATOM 2139 N N . TYR A 1 271 ? -15.000 -7.346 14.845 1.00 95.00 271 TYR A N 1
ATOM 2140 C CA . TYR A 1 271 ? -13.581 -7.484 15.189 1.00 95.00 271 TYR A CA 1
ATOM 2141 C C . TYR A 1 271 ? -13.302 -8.578 16.228 1.00 95.00 271 TYR A C 1
ATOM 2143 O O . TYR A 1 271 ? -12.199 -8.648 16.773 1.00 95.00 271 TYR A O 1
ATOM 2151 N N . GLN A 1 272 ? -14.281 -9.446 16.511 1.00 93.38 272 GLN A N 1
ATOM 2152 C CA . GLN A 1 272 ? -14.168 -10.579 17.443 1.00 93.38 272 GLN A CA 1
ATOM 2153 C C . GLN A 1 272 ? -13.806 -10.171 18.881 1.00 93.38 272 GLN A C 1
ATOM 2155 O O . GLN A 1 272 ? -13.248 -10.955 19.659 1.00 93.38 272 GLN A O 1
ATOM 2160 N N . VAL A 1 273 ? -14.135 -8.941 19.273 1.00 94.69 273 VAL A N 1
ATOM 2161 C CA . VAL A 1 273 ? -13.908 -8.459 20.632 1.00 94.69 273 VAL A CA 1
ATOM 2162 C C . VAL A 1 273 ? -15.060 -8.927 21.519 1.00 94.69 273 VAL A C 1
ATOM 2164 O O . VAL A 1 273 ? -16.201 -8.503 21.392 1.00 94.69 273 VAL A O 1
ATOM 2167 N N . THR A 1 274 ? -14.746 -9.801 22.474 1.00 89.50 274 THR A N 1
ATOM 2168 C CA . THR A 1 274 ? -15.730 -10.375 23.416 1.00 89.50 274 THR A CA 1
ATOM 2169 C C . THR A 1 274 ? -15.854 -9.593 24.724 1.00 89.50 274 THR A C 1
ATOM 2171 O O . THR A 1 274 ? -16.724 -9.864 25.555 1.00 89.50 274 THR A O 1
ATOM 2174 N N . LYS A 1 275 ? -14.965 -8.621 24.945 1.00 87.69 275 LYS A N 1
ATOM 2175 C CA . LYS A 1 275 ? -14.954 -7.798 26.152 1.00 87.69 275 LYS A CA 1
ATOM 2176 C C . LYS A 1 275 ? -16.058 -6.747 26.078 1.00 87.69 275 LYS A C 1
ATOM 2178 O O . LYS A 1 275 ? -16.161 -6.022 25.097 1.00 87.69 275 LYS A O 1
ATOM 2183 N N . ARG A 1 276 ? -16.825 -6.600 27.162 1.00 87.12 276 ARG A N 1
ATOM 2184 C CA . ARG A 1 276 ? -17.872 -5.576 27.246 1.00 87.12 276 ARG A CA 1
ATOM 2185 C C . ARG A 1 276 ? -17.273 -4.154 27.181 1.00 87.12 276 ARG A C 1
ATOM 2187 O O . ARG A 1 276 ? -16.398 -3.847 28.004 1.00 87.12 276 ARG A O 1
ATOM 2194 N N . PRO A 1 277 ? -17.756 -3.281 26.279 1.00 86.69 277 PRO A N 1
ATOM 2195 C CA . PRO A 1 277 ? -17.289 -1.901 26.183 1.00 86.69 277 PRO A CA 1
ATOM 2196 C C . PRO A 1 277 ? -17.645 -1.086 27.430 1.00 86.69 277 PRO A C 1
ATOM 2198 O O . PRO A 1 277 ? -18.726 -1.227 28.001 1.00 86.69 277 PRO A O 1
ATOM 2201 N N . SER A 1 278 ? -16.722 -0.232 27.865 1.00 87.75 278 SER A N 1
ATOM 2202 C CA . SER A 1 278 ? -16.928 0.772 28.912 1.00 87.75 278 SER A CA 1
ATOM 2203 C C . SER A 1 278 ? -16.125 2.027 28.583 1.00 87.75 278 SER A C 1
ATOM 2205 O O . SER A 1 278 ? -15.089 1.940 27.926 1.00 87.75 278 SER A O 1
ATOM 2207 N N . ALA A 1 279 ? -16.530 3.194 29.092 1.00 86.19 279 ALA A N 1
ATOM 2208 C CA . ALA A 1 279 ? -15.803 4.445 28.840 1.00 86.19 279 ALA A CA 1
ATOM 2209 C C . ALA A 1 279 ? -14.314 4.350 29.237 1.00 86.19 279 ALA A C 1
ATOM 2211 O O . ALA A 1 279 ? -13.433 4.839 28.535 1.00 86.19 279 ALA A O 1
ATOM 2212 N N . SER A 1 280 ? -14.017 3.634 30.325 1.00 88.06 280 SER A N 1
ATOM 2213 C CA . SER A 1 280 ? -12.653 3.400 30.813 1.00 88.06 280 SER A CA 1
ATOM 2214 C C . SER A 1 280 ? -11.805 2.465 29.942 1.00 88.06 280 SER A C 1
ATOM 2216 O O . SER A 1 280 ? -10.580 2.492 30.048 1.00 88.06 280 SER A O 1
ATOM 2218 N N . ASN A 1 281 ? -12.422 1.617 29.111 1.00 89.75 281 ASN A N 1
ATOM 2219 C CA . ASN A 1 281 ? -11.718 0.625 28.295 1.00 89.75 281 ASN A CA 1
ATOM 2220 C C . ASN A 1 281 ? -11.825 0.874 26.783 1.00 89.75 281 ASN A C 1
ATOM 2222 O O . ASN A 1 281 ? -11.118 0.217 26.020 1.00 89.75 281 ASN A O 1
ATOM 2226 N N . LEU A 1 282 ? -12.665 1.818 26.354 1.00 91.75 282 LEU A N 1
ATOM 2227 C CA . LEU A 1 282 ? -12.967 2.066 24.948 1.00 91.75 282 LEU A CA 1
ATOM 2228 C C . LEU A 1 282 ? -11.707 2.403 24.150 1.00 91.75 282 LEU A C 1
ATOM 2230 O O . LEU A 1 282 ? -11.411 1.733 23.165 1.00 91.75 282 LEU A O 1
ATOM 2234 N N . LYS A 1 283 ? -10.915 3.378 24.619 1.00 92.94 283 LYS A N 1
ATOM 2235 C CA . LYS A 1 283 ? -9.682 3.789 23.930 1.00 92.94 283 LYS A CA 1
ATOM 2236 C C . LYS A 1 283 ? -8.713 2.619 23.760 1.00 92.94 283 LYS A C 1
ATOM 2238 O O . LYS A 1 283 ? -8.230 2.388 22.661 1.00 92.94 283 LYS A O 1
ATOM 2243 N N . SER A 1 284 ? -8.430 1.870 24.827 1.00 94.62 284 SER A N 1
ATOM 2244 C CA . SER A 1 284 ? -7.473 0.759 24.748 1.00 94.62 284 SER A CA 1
ATOM 2245 C C . SER A 1 284 ? -7.979 -0.388 23.874 1.00 94.62 284 SER A C 1
ATOM 2247 O O . SER A 1 284 ? -7.179 -1.011 23.183 1.00 94.62 284 SER A O 1
ATOM 2249 N N . THR A 1 285 ? -9.291 -0.627 23.853 1.00 95.31 285 THR A N 1
ATOM 2250 C CA . THR A 1 285 ? -9.919 -1.616 22.967 1.00 95.31 285 THR A CA 1
ATOM 2251 C C . THR A 1 285 ? -9.822 -1.178 21.504 1.00 95.31 285 THR A C 1
ATOM 2253 O O . THR A 1 285 ? -9.379 -1.963 20.674 1.00 95.31 285 THR A O 1
ATOM 2256 N N . LEU A 1 286 ? -10.122 0.089 21.191 1.00 95.94 286 LEU A N 1
ATOM 2257 C CA . LEU A 1 286 ? -9.958 0.648 19.843 1.00 95.94 286 LEU A CA 1
ATOM 2258 C C . LEU A 1 286 ? -8.510 0.576 19.360 1.00 95.94 286 LEU A C 1
ATOM 2260 O O . LEU A 1 286 ? -8.271 0.148 18.238 1.00 95.94 286 LEU A O 1
ATOM 2264 N N . VAL A 1 287 ? -7.536 0.919 20.210 1.00 96.88 287 VAL A N 1
ATOM 2265 C CA . VAL A 1 287 ? -6.110 0.765 19.873 1.00 96.88 287 VAL A CA 1
ATOM 2266 C C . VAL A 1 287 ? -5.785 -0.690 19.541 1.00 96.88 287 VAL A C 1
ATOM 2268 O O . VAL A 1 287 ? -5.061 -0.949 18.586 1.00 96.88 287 VAL A O 1
ATOM 2271 N N . GLN A 1 288 ? -6.293 -1.653 20.314 1.00 96.50 288 GLN A N 1
ATOM 2272 C CA . GLN A 1 288 ? -6.042 -3.074 20.057 1.00 96.50 288 GLN A CA 1
ATOM 2273 C C . GLN A 1 288 ? -6.652 -3.538 18.734 1.00 96.50 288 GLN A C 1
ATOM 2275 O O . GLN A 1 288 ? -5.963 -4.211 17.968 1.00 96.50 288 GLN A O 1
ATOM 2280 N N . VAL A 1 289 ? -7.894 -3.141 18.447 1.00 97.38 289 VAL A N 1
ATOM 2281 C CA . VAL A 1 289 ? -8.550 -3.424 17.163 1.00 97.38 289 VAL A CA 1
ATOM 2282 C C . VAL A 1 289 ? -7.756 -2.798 16.020 1.00 97.38 289 VAL A C 1
ATOM 2284 O O . VAL A 1 289 ? -7.356 -3.503 15.102 1.00 97.38 289 VAL A O 1
ATOM 2287 N N . ALA A 1 290 ? -7.405 -1.517 16.117 1.00 97.81 290 ALA A N 1
ATOM 2288 C CA . ALA A 1 290 ? -6.639 -0.827 15.087 1.00 97.81 290 ALA A CA 1
ATOM 2289 C C . ALA A 1 290 ? -5.249 -1.455 14.858 1.00 97.81 290 ALA A C 1
ATOM 2291 O O . ALA A 1 290 ? -4.836 -1.643 13.716 1.00 97.81 290 ALA A O 1
ATOM 2292 N N . LYS A 1 291 ? -4.539 -1.872 15.922 1.00 96.81 291 LYS A N 1
ATOM 2293 C CA . LYS A 1 291 ? -3.264 -2.619 15.807 1.00 96.81 291 LYS A CA 1
ATOM 2294 C C . LYS A 1 291 ? -3.449 -3.950 15.089 1.00 96.81 291 LYS A C 1
ATOM 2296 O O . LYS A 1 291 ? -2.545 -4.400 14.381 1.00 96.81 291 LYS A O 1
ATOM 2301 N N . ASN A 1 292 ? -4.581 -4.607 15.303 1.00 95.88 292 ASN A N 1
ATOM 2302 C CA . ASN A 1 292 ? -4.879 -5.872 14.662 1.00 95.88 292 ASN A CA 1
ATOM 2303 C C . ASN A 1 292 ? -5.200 -5.680 13.176 1.00 95.88 292 ASN A C 1
ATOM 2305 O O . ASN A 1 292 ? -4.547 -6.297 12.339 1.00 95.88 292 ASN A O 1
ATOM 2309 N N . GLU A 1 293 ? -6.142 -4.790 12.860 1.00 96.44 293 GLU A N 1
ATOM 2310 C CA . GLU A 1 293 ? -6.652 -4.581 11.502 1.00 96.44 293 GLU A CA 1
ATOM 2311 C C . GLU A 1 293 ? -5.658 -3.872 10.584 1.00 96.44 293 GLU A C 1
ATOM 2313 O O . GLU A 1 293 ? -5.502 -4.283 9.442 1.00 96.44 293 GLU A O 1
ATOM 2318 N N . LEU A 1 294 ? -4.952 -2.846 11.069 1.00 96.31 294 LEU A N 1
ATOM 2319 C CA . LEU A 1 294 ? -4.077 -2.040 10.212 1.00 96.31 294 LEU A CA 1
ATOM 2320 C C . LEU A 1 294 ? -2.642 -2.556 10.143 1.00 96.31 294 LEU A C 1
ATOM 2322 O O . LEU A 1 294 ? -1.949 -2.290 9.166 1.00 96.31 294 LEU A O 1
ATOM 2326 N N . LEU A 1 295 ? -2.169 -3.252 11.184 1.00 93.38 295 LEU A N 1
ATOM 2327 C CA . LEU A 1 295 ? -0.759 -3.643 11.289 1.00 93.38 295 LEU A CA 1
ATOM 2328 C C . LEU A 1 295 ? -0.578 -5.160 11.307 1.00 93.38 295 LEU A C 1
ATOM 2330 O O . LEU A 1 295 ? 0.197 -5.701 10.528 1.00 93.38 295 LEU A O 1
ATOM 2334 N N . SER A 1 296 ? -1.274 -5.864 12.204 1.00 92.50 296 SER A N 1
ATOM 2335 C CA . SER A 1 296 ? -0.984 -7.279 12.467 1.00 92.50 296 SER A CA 1
ATOM 2336 C C . SER A 1 296 ? -1.510 -8.207 11.381 1.00 92.50 296 SER A C 1
ATOM 2338 O O . SER A 1 296 ? -0.748 -9.047 10.910 1.00 92.50 296 SER A O 1
ATOM 2340 N N . LYS A 1 297 ? -2.771 -8.043 10.963 1.00 92.06 297 LYS A N 1
ATOM 2341 C CA . LYS A 1 297 ? -3.353 -8.805 9.853 1.00 92.06 297 LYS A CA 1
ATOM 2342 C C . LYS A 1 297 ? -2.631 -8.506 8.535 1.00 92.06 297 LYS A C 1
ATOM 2344 O O . LYS A 1 297 ? -2.154 -9.458 7.924 1.00 92.06 297 LYS A O 1
ATOM 2349 N N 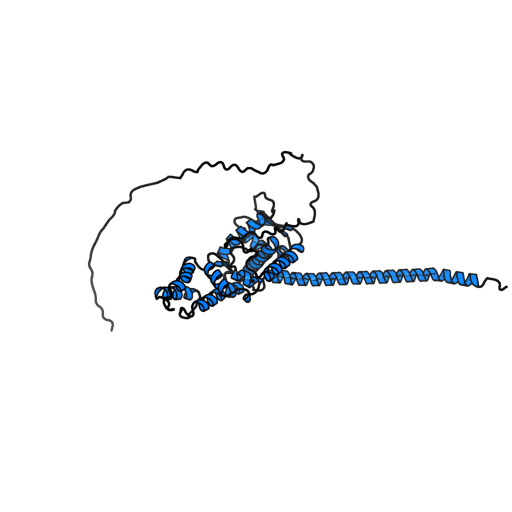. PRO A 1 298 ? -2.450 -7.242 8.103 1.00 90.69 298 PRO A N 1
ATOM 2350 C CA . PRO A 1 298 ? -1.876 -6.985 6.786 1.00 90.69 298 PRO A CA 1
ATOM 2351 C C . PRO A 1 298 ? -0.409 -7.409 6.675 1.00 90.69 298 PRO A C 1
ATOM 2353 O O . PRO A 1 298 ? 0.014 -7.826 5.602 1.00 90.69 298 PRO A O 1
ATOM 2356 N N . ALA A 1 299 ? 0.342 -7.408 7.784 1.00 85.44 299 ALA A N 1
ATOM 2357 C CA . ALA A 1 299 ? 1.700 -7.957 7.832 1.00 85.44 299 ALA A CA 1
ATOM 2358 C C . ALA A 1 299 ? 1.769 -9.480 7.584 1.00 85.44 299 ALA A C 1
ATOM 2360 O O . ALA A 1 299 ? 2.839 -10.013 7.312 1.00 85.44 299 ALA A O 1
ATOM 2361 N N . MET A 1 300 ? 0.649 -10.205 7.699 1.00 82.62 300 MET A N 1
ATOM 2362 C CA . MET A 1 300 ? 0.573 -11.611 7.285 1.00 82.62 300 MET A CA 1
ATOM 2363 C C . MET A 1 300 ? 0.388 -11.758 5.771 1.00 82.62 300 MET A C 1
ATOM 2365 O O . MET A 1 300 ? 0.772 -12.785 5.220 1.00 82.62 300 MET A O 1
ATOM 2369 N N . ALA A 1 301 ? -0.229 -10.770 5.111 1.00 79.00 301 ALA A N 1
ATOM 2370 C CA . ALA A 1 301 ? -0.445 -10.770 3.664 1.00 79.00 301 ALA A CA 1
ATOM 2371 C C . ALA A 1 301 ? 0.779 -10.239 2.908 1.00 79.00 301 ALA A C 1
ATOM 2373 O O . ALA A 1 301 ? 1.194 -10.830 1.915 1.00 79.00 301 ALA A O 1
ATOM 2374 N N . MET A 1 302 ? 1.367 -9.142 3.386 1.00 73.88 302 MET A N 1
ATOM 2375 C CA . MET A 1 302 ? 2.623 -8.595 2.882 1.00 73.88 302 MET A CA 1
ATOM 2376 C C . MET A 1 302 ? 3.674 -8.678 3.987 1.00 73.88 302 MET A C 1
ATOM 2378 O O . MET A 1 302 ? 3.491 -8.072 5.039 1.00 73.88 302 MET A O 1
ATOM 2382 N N . ASP A 1 303 ? 4.746 -9.440 3.746 1.00 66.94 303 ASP A N 1
ATOM 2383 C CA . ASP A 1 303 ? 5.843 -9.623 4.705 1.00 66.94 303 ASP A CA 1
ATOM 2384 C C . ASP A 1 303 ? 6.372 -8.261 5.197 1.00 66.94 303 ASP A C 1
ATOM 2386 O O . ASP A 1 303 ? 6.547 -7.317 4.424 1.00 66.94 303 ASP A O 1
ATOM 2390 N N . GLU A 1 304 ? 6.597 -8.166 6.510 1.00 51.56 304 GLU A N 1
ATOM 2391 C CA . GLU A 1 304 ? 7.069 -6.966 7.212 1.00 51.56 304 GLU A CA 1
ATOM 2392 C C . GLU A 1 304 ? 8.470 -6.559 6.744 1.00 51.56 304 GLU A C 1
ATOM 2394 O O . GLU A 1 304 ? 8.816 -5.379 6.772 1.00 51.56 304 GLU A O 1
ATOM 2399 N N . LYS A 1 305 ? 9.249 -7.524 6.240 1.00 53.47 305 LYS A N 1
ATOM 2400 C CA . LYS A 1 305 ? 10.390 -7.233 5.378 1.00 53.47 305 LYS A CA 1
ATOM 2401 C C . LYS A 1 305 ? 9.866 -6.939 3.988 1.00 53.47 305 LYS A C 1
ATOM 2403 O O . LYS A 1 305 ? 9.627 -7.840 3.186 1.00 53.47 305 LYS A O 1
ATOM 2408 N N . THR A 1 306 ? 9.686 -5.660 3.704 1.00 57.12 306 THR A N 1
ATOM 2409 C CA . THR A 1 306 ? 9.369 -5.237 2.348 1.00 57.12 306 THR A CA 1
ATOM 2410 C C . THR A 1 306 ? 10.340 -5.849 1.352 1.00 57.12 306 THR A C 1
ATOM 2412 O O . THR A 1 306 ? 11.533 -5.994 1.612 1.00 57.12 306 THR A O 1
ATOM 2415 N N . GLU A 1 307 ? 9.869 -6.101 0.140 1.00 53.78 307 GLU A N 1
ATOM 2416 C CA . GLU A 1 307 ? 10.795 -6.299 -0.965 1.00 53.78 307 GLU A CA 1
ATOM 2417 C C . GLU A 1 307 ? 11.619 -5.049 -1.248 1.00 53.78 307 GLU A C 1
ATOM 2419 O O . GLU A 1 307 ? 12.577 -5.147 -1.982 1.00 53.78 307 GLU A O 1
ATOM 2424 N N . LEU A 1 308 ? 11.309 -3.889 -0.665 1.00 51.94 308 LEU A N 1
ATOM 2425 C CA . LEU A 1 308 ? 12.222 -2.754 -0.623 1.00 51.94 308 LEU A CA 1
ATOM 2426 C C . LEU A 1 308 ? 13.452 -3.095 0.231 1.00 51.94 308 LEU A C 1
ATOM 2428 O O . LEU A 1 308 ? 14.566 -2.903 -0.235 1.00 51.94 308 LEU A O 1
ATOM 2432 N N . ASP A 1 309 ? 13.280 -3.688 1.413 1.00 57.78 309 ASP A N 1
ATOM 2433 C CA . ASP A 1 309 ? 14.388 -4.215 2.215 1.00 57.78 309 ASP A CA 1
ATOM 2434 C C . ASP A 1 309 ? 15.076 -5.400 1.526 1.00 57.78 309 ASP A C 1
ATOM 2436 O O . ASP A 1 309 ? 16.298 -5.459 1.552 1.00 57.78 309 ASP A O 1
ATOM 2440 N N . GLN A 1 310 ? 14.344 -6.290 0.843 1.00 61.00 310 GLN A N 1
ATOM 2441 C CA . GLN A 1 310 ? 14.952 -7.389 0.073 1.00 61.00 310 GLN A CA 1
ATOM 2442 C C . GLN A 1 310 ? 15.700 -6.889 -1.173 1.00 61.00 310 GLN A C 1
ATOM 2444 O O . GLN A 1 310 ? 16.820 -7.312 -1.408 1.00 61.00 310 GLN A O 1
ATOM 2449 N N . ILE A 1 311 ? 15.134 -5.956 -1.947 1.00 55.72 311 ILE A N 1
ATOM 2450 C CA . ILE A 1 311 ? 15.798 -5.284 -3.080 1.00 55.72 311 ILE A CA 1
ATOM 2451 C C . ILE A 1 311 ? 17.069 -4.605 -2.577 1.00 55.72 311 ILE A C 1
ATOM 2453 O O . ILE A 1 311 ? 18.079 -4.631 -3.270 1.00 55.72 311 ILE A O 1
ATOM 2457 N N . MET A 1 312 ? 17.036 -4.030 -1.372 1.00 54.72 312 MET A N 1
ATOM 2458 C CA . MET A 1 312 ? 18.196 -3.414 -0.735 1.00 54.72 312 MET A CA 1
ATOM 2459 C C . MET A 1 312 ? 19.209 -4.437 -0.201 1.00 54.72 312 MET A C 1
ATOM 2461 O O . MET A 1 312 ? 20.403 -4.205 -0.360 1.00 54.72 312 MET A O 1
ATOM 2465 N N . GLU A 1 313 ? 18.784 -5.545 0.413 1.00 59.53 313 GLU A N 1
ATOM 2466 C CA . GLU A 1 313 ? 19.664 -6.628 0.882 1.00 59.53 313 GLU A CA 1
ATOM 2467 C C . GLU A 1 313 ? 20.329 -7.343 -0.306 1.00 59.53 313 GLU A C 1
ATOM 2469 O O . GLU A 1 313 ? 21.557 -7.413 -0.348 1.00 59.53 313 GLU A O 1
ATOM 2474 N N . ASP A 1 314 ? 19.554 -7.748 -1.318 1.00 57.19 314 ASP A N 1
ATOM 2475 C CA . ASP A 1 314 ? 20.043 -8.330 -2.578 1.00 57.19 314 ASP A CA 1
ATOM 2476 C C . ASP A 1 314 ? 21.036 -7.377 -3.268 1.00 57.19 314 ASP A C 1
ATOM 2478 O O . ASP A 1 314 ? 22.052 -7.792 -3.830 1.00 57.19 314 ASP A O 1
ATOM 2482 N N . TYR A 1 315 ? 20.778 -6.069 -3.196 1.00 56.22 315 TYR A N 1
ATOM 2483 C CA . TYR A 1 315 ? 21.678 -5.035 -3.697 1.00 56.22 315 TYR A CA 1
ATOM 2484 C C . TYR A 1 315 ? 22.979 -4.916 -2.881 1.00 56.22 315 TYR A C 1
ATOM 2486 O O . TYR A 1 315 ? 24.064 -4.790 -3.461 1.00 56.22 315 TYR A O 1
ATOM 2494 N N . LEU A 1 316 ? 22.903 -4.924 -1.547 1.00 50.06 316 LEU A N 1
ATOM 2495 C CA . LEU A 1 316 ? 24.088 -4.880 -0.686 1.00 50.06 316 LEU A CA 1
ATOM 2496 C C . LEU A 1 316 ? 24.973 -6.111 -0.915 1.00 50.06 316 LEU A C 1
ATOM 2498 O O . LEU A 1 316 ? 26.192 -5.965 -1.003 1.00 50.06 316 LEU A O 1
ATOM 2502 N N . GLU A 1 317 ? 24.369 -7.283 -1.096 1.00 63.22 317 GLU A N 1
ATOM 2503 C CA . GLU A 1 317 ? 25.075 -8.528 -1.398 1.00 63.22 317 GLU A CA 1
ATOM 2504 C C . GLU A 1 317 ? 25.775 -8.461 -2.771 1.00 63.22 317 GLU A C 1
ATOM 2506 O O . GLU A 1 317 ? 26.982 -8.701 -2.865 1.00 63.22 317 GLU A O 1
ATOM 2511 N N . GLN A 1 318 ? 25.089 -7.978 -3.816 1.00 56.22 318 GLN A N 1
ATOM 2512 C CA . GLN A 1 318 ? 25.703 -7.747 -5.135 1.00 56.22 318 GLN A CA 1
ATOM 2513 C C . GLN A 1 318 ? 26.862 -6.736 -5.097 1.00 56.22 318 GLN A C 1
ATOM 2515 O O . GLN A 1 318 ? 27.842 -6.875 -5.834 1.00 56.22 318 GLN A O 1
ATOM 2520 N N . LYS A 1 319 ? 26.784 -5.710 -4.239 1.00 53.84 319 LYS A N 1
ATOM 2521 C CA . LYS A 1 319 ? 27.863 -4.728 -4.049 1.00 53.84 319 LYS A CA 1
ATOM 2522 C C . LYS A 1 319 ? 29.104 -5.370 -3.430 1.00 53.84 319 LYS A C 1
ATOM 2524 O O . LYS A 1 319 ? 30.221 -5.054 -3.844 1.00 53.84 319 LYS A O 1
ATOM 2529 N N . GLU A 1 320 ? 28.927 -6.236 -2.437 1.00 64.50 320 GLU A N 1
ATOM 2530 C CA . GLU A 1 320 ? 30.034 -6.976 -1.829 1.00 64.50 320 GLU A CA 1
ATOM 2531 C C . GLU A 1 320 ? 30.665 -7.956 -2.823 1.00 64.50 320 GLU A C 1
ATOM 2533 O O . GLU A 1 320 ? 31.890 -8.088 -2.861 1.00 64.50 320 GLU A O 1
ATOM 2538 N N . ASP A 1 321 ? 29.862 -8.586 -3.680 1.00 72.44 321 ASP A N 1
ATOM 2539 C CA . ASP A 1 321 ? 30.348 -9.443 -4.764 1.00 72.44 321 ASP A CA 1
ATOM 2540 C C . ASP A 1 321 ? 31.171 -8.671 -5.796 1.00 72.44 321 ASP A C 1
ATOM 2542 O O . ASP A 1 321 ? 32.328 -9.022 -6.044 1.00 72.44 321 ASP A O 1
ATOM 2546 N N . GLN A 1 322 ? 30.643 -7.566 -6.328 1.00 65.12 322 GLN A N 1
ATOM 2547 C CA . GLN A 1 322 ? 31.365 -6.732 -7.294 1.00 65.12 322 GLN A CA 1
ATOM 2548 C C . GLN A 1 322 ? 32.649 -6.135 -6.703 1.00 65.12 322 GLN A C 1
ATOM 2550 O O . GLN A 1 322 ? 33.679 -6.078 -7.379 1.00 65.12 322 GLN A O 1
ATOM 2555 N N . ALA A 1 323 ? 32.629 -5.720 -5.431 1.00 70.56 323 ALA A N 1
ATOM 2556 C CA . ALA A 1 323 ? 33.824 -5.231 -4.749 1.00 70.56 323 ALA A CA 1
ATOM 2557 C C . ALA A 1 323 ? 34.890 -6.332 -4.643 1.00 70.56 323 ALA A C 1
ATOM 2559 O O . ALA A 1 323 ? 36.044 -6.100 -5.015 1.00 70.56 323 ALA A O 1
ATOM 2560 N N . ARG A 1 324 ? 34.498 -7.545 -4.228 1.00 79.06 324 ARG A N 1
ATOM 2561 C CA . ARG A 1 324 ? 35.392 -8.712 -4.150 1.00 79.06 324 ARG A CA 1
ATOM 2562 C C . ARG A 1 324 ? 35.971 -9.094 -5.511 1.00 79.06 324 ARG A C 1
ATOM 2564 O O . ARG A 1 324 ? 37.149 -9.443 -5.591 1.00 79.06 324 ARG A O 1
ATOM 2571 N N . GLU A 1 325 ? 35.180 -9.037 -6.578 1.00 81.06 325 GLU A N 1
ATOM 2572 C CA . GLU A 1 325 ? 35.655 -9.302 -7.941 1.00 81.06 325 GLU A CA 1
ATOM 2573 C C . GLU A 1 325 ? 36.628 -8.225 -8.433 1.00 81.06 325 GLU A C 1
ATOM 2575 O O . GLU A 1 325 ? 37.679 -8.550 -8.990 1.00 81.06 325 GLU A O 1
ATOM 2580 N N . SER A 1 326 ? 36.336 -6.950 -8.162 1.00 72.69 326 SER A N 1
ATOM 2581 C CA . SER A 1 326 ? 37.207 -5.832 -8.540 1.00 72.69 326 SER A CA 1
ATOM 2582 C C . SER A 1 326 ? 38.565 -5.874 -7.830 1.00 72.69 326 SER A C 1
ATOM 2584 O O . SER A 1 326 ? 39.600 -5.596 -8.439 1.00 72.69 326 SER A O 1
ATOM 2586 N N . GLU A 1 327 ? 38.584 -6.281 -6.558 1.00 84.75 327 GLU A N 1
ATOM 2587 C CA . GLU A 1 327 ? 39.804 -6.404 -5.764 1.00 84.75 327 GLU A CA 1
ATOM 2588 C C . GLU A 1 327 ? 40.669 -7.571 -6.253 1.00 84.75 327 GLU A C 1
ATOM 2590 O O . GLU A 1 327 ? 41.878 -7.407 -6.429 1.00 84.75 327 GLU A O 1
ATOM 2595 N N . LYS A 1 328 ? 40.049 -8.714 -6.582 1.00 85.06 328 LYS A N 1
ATOM 2596 C CA . LYS A 1 328 ? 40.742 -9.846 -7.216 1.00 85.06 328 LYS A CA 1
ATOM 2597 C C . LYS A 1 328 ? 41.366 -9.453 -8.555 1.00 85.06 328 LYS A C 1
ATOM 2599 O O . LYS A 1 328 ? 42.543 -9.728 -8.777 1.00 85.06 328 LYS A O 1
ATOM 2604 N N . ALA A 1 329 ? 40.619 -8.763 -9.417 1.00 83.62 329 ALA A N 1
ATOM 2605 C CA . ALA A 1 329 ? 41.123 -8.316 -10.716 1.00 83.62 329 ALA A CA 1
ATOM 2606 C C . ALA A 1 329 ? 42.286 -7.313 -10.580 1.00 83.62 329 ALA A C 1
ATOM 2608 O O . ALA A 1 329 ? 43.259 -7.359 -11.341 1.00 83.62 329 ALA A O 1
ATOM 2609 N N . ALA A 1 330 ? 42.217 -6.413 -9.594 1.00 83.94 330 ALA A N 1
ATOM 2610 C CA . ALA A 1 330 ? 43.294 -5.472 -9.306 1.00 83.94 330 ALA A CA 1
ATOM 2611 C C . ALA A 1 330 ? 44.565 -6.183 -8.817 1.00 83.94 330 ALA A C 1
ATOM 2613 O O . ALA A 1 330 ? 45.667 -5.813 -9.231 1.00 83.94 330 ALA A O 1
ATOM 2614 N N . GLU A 1 331 ? 44.425 -7.207 -7.976 1.00 88.81 331 GLU A N 1
ATOM 2615 C CA . GLU A 1 331 ? 45.558 -7.977 -7.464 1.00 88.81 331 GLU A CA 1
ATOM 2616 C C . GLU A 1 331 ? 46.227 -8.815 -8.562 1.00 88.81 331 GLU A C 1
ATOM 2618 O O . GLU A 1 331 ? 47.445 -8.754 -8.728 1.00 88.81 331 GLU A O 1
ATOM 2623 N N . GLU A 1 332 ? 45.445 -9.488 -9.410 1.00 88.12 332 GLU A N 1
ATOM 2624 C CA . GLU A 1 332 ? 45.972 -10.220 -10.570 1.00 88.12 332 GLU A CA 1
ATOM 2625 C C . GLU A 1 332 ? 46.742 -9.304 -11.536 1.00 88.12 332 GLU A C 1
ATOM 2627 O O . GLU A 1 332 ? 47.794 -9.674 -12.069 1.00 88.12 332 GLU A O 1
ATOM 2632 N N . SER A 1 333 ? 46.255 -8.077 -11.741 1.00 86.56 333 SER A N 1
ATOM 2633 C CA . SER A 1 333 ? 46.935 -7.071 -12.561 1.00 86.56 333 SER A CA 1
ATOM 2634 C C . SER A 1 333 ? 48.282 -6.647 -11.961 1.00 86.56 333 SER A C 1
ATOM 2636 O O . SER A 1 333 ? 49.288 -6.573 -12.679 1.00 86.56 333 SER A O 1
ATOM 2638 N N . ARG A 1 334 ? 48.346 -6.430 -10.638 1.00 89.31 334 ARG A N 1
ATOM 2639 C CA . ARG A 1 334 ? 49.601 -6.108 -9.932 1.00 89.31 334 ARG A CA 1
ATOM 2640 C C . ARG A 1 334 ? 50.605 -7.250 -10.017 1.00 89.31 334 ARG A C 1
ATOM 2642 O O . ARG A 1 334 ? 51.771 -6.998 -10.330 1.00 89.31 334 ARG A O 1
ATOM 2649 N N . ASP A 1 335 ? 50.158 -8.482 -9.808 1.00 90.00 335 ASP A N 1
ATOM 2650 C CA . ASP A 1 335 ? 51.000 -9.675 -9.896 1.00 90.00 335 ASP A CA 1
ATOM 2651 C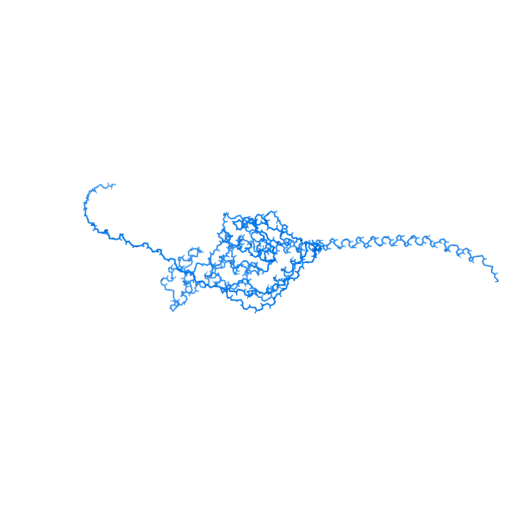 C . ASP A 1 335 ? 51.577 -9.864 -11.301 1.00 90.00 335 ASP A C 1
ATOM 2653 O O . ASP A 1 335 ? 52.769 -10.150 -11.468 1.00 90.00 335 ASP A O 1
ATOM 2657 N N . ASN A 1 336 ? 50.765 -9.649 -12.335 1.00 89.00 336 ASN A N 1
ATOM 2658 C CA . ASN A 1 336 ? 51.221 -9.718 -13.720 1.00 89.00 336 ASN A CA 1
ATOM 2659 C C . ASN A 1 336 ? 52.229 -8.604 -14.038 1.00 89.00 336 ASN A C 1
ATOM 2661 O O . ASN A 1 336 ? 53.280 -8.872 -14.628 1.00 89.00 336 ASN A O 1
ATOM 2665 N N . ALA A 1 337 ? 51.976 -7.372 -13.589 1.00 86.38 337 ALA A N 1
ATOM 2666 C CA . ALA A 1 337 ? 52.912 -6.262 -13.755 1.00 86.38 337 ALA A CA 1
ATOM 2667 C C . ALA A 1 337 ? 54.250 -6.518 -13.036 1.00 86.38 337 ALA A C 1
ATOM 2669 O O . ALA A 1 337 ? 55.318 -6.251 -13.596 1.00 86.38 337 ALA A O 1
ATOM 2670 N N . ALA A 1 338 ? 54.214 -7.088 -11.828 1.00 88.06 338 ALA A N 1
ATOM 2671 C CA . ALA A 1 338 ? 55.406 -7.463 -11.073 1.00 88.06 338 ALA A CA 1
ATOM 2672 C C . ALA A 1 338 ? 56.219 -8.552 -11.792 1.00 88.06 338 ALA A C 1
ATOM 2674 O O . ALA A 1 338 ? 57.437 -8.413 -11.935 1.00 88.06 338 ALA A O 1
ATOM 2675 N N . LYS A 1 339 ? 55.557 -9.588 -12.330 1.00 88.56 339 LYS A N 1
ATOM 2676 C CA . LYS A 1 339 ? 56.200 -10.647 -13.133 1.00 88.56 339 LYS A CA 1
ATOM 2677 C C . LYS A 1 339 ? 56.860 -10.093 -14.396 1.00 88.56 339 LYS A C 1
ATOM 2679 O O . LYS A 1 339 ? 58.014 -10.423 -14.687 1.00 88.56 339 LYS A O 1
ATOM 2684 N N . HIS A 1 340 ? 56.171 -9.215 -15.126 1.00 88.06 340 HIS A N 1
ATOM 2685 C CA . HIS A 1 340 ? 56.726 -8.568 -16.317 1.00 88.06 340 HIS A CA 1
ATOM 2686 C C . HIS A 1 340 ? 57.929 -7.682 -15.986 1.00 88.06 340 HIS A C 1
ATOM 2688 O O . HIS A 1 340 ? 58.940 -7.741 -16.688 1.00 88.06 340 HIS A O 1
ATOM 2694 N N . LYS A 1 341 ? 57.861 -6.912 -14.894 1.00 89.88 341 LYS A N 1
ATOM 2695 C CA . LYS A 1 341 ? 58.977 -6.079 -14.433 1.00 89.88 341 LYS A CA 1
ATOM 2696 C C . LYS A 1 341 ? 60.191 -6.923 -14.040 1.00 89.88 341 LYS A C 1
ATOM 2698 O O . LYS A 1 341 ? 61.293 -6.611 -14.480 1.00 89.88 341 LYS A O 1
ATOM 2703 N N . ALA A 1 342 ? 59.989 -8.002 -13.284 1.00 88.25 342 ALA A N 1
ATOM 2704 C CA . ALA A 1 342 ? 61.063 -8.914 -12.893 1.00 88.25 342 ALA A CA 1
ATOM 2705 C C . ALA A 1 342 ? 61.731 -9.563 -14.116 1.00 88.25 342 ALA A C 1
ATOM 2707 O O . ALA A 1 342 ? 62.954 -9.633 -14.194 1.00 88.25 342 ALA A O 1
ATOM 2708 N N . THR A 1 343 ? 60.936 -9.956 -15.114 1.00 90.50 343 THR A N 1
ATOM 2709 C CA . THR A 1 343 ? 61.452 -10.536 -16.363 1.00 90.50 343 THR A CA 1
ATOM 2710 C C . THR A 1 343 ? 62.236 -9.501 -17.178 1.00 90.50 343 THR A C 1
ATOM 2712 O O . THR A 1 343 ? 63.299 -9.803 -17.714 1.00 90.50 343 THR A O 1
ATOM 2715 N N . ALA A 1 344 ? 61.755 -8.257 -17.254 1.00 87.81 344 ALA A N 1
ATOM 2716 C CA . ALA A 1 344 ? 62.462 -7.174 -17.937 1.00 87.81 344 ALA A CA 1
ATOM 2717 C C . ALA A 1 344 ? 63.787 -6.807 -17.245 1.00 87.81 344 ALA A C 1
ATOM 2719 O O . ALA A 1 344 ? 64.782 -6.529 -17.917 1.00 87.81 344 ALA A O 1
ATOM 2720 N N . GLU A 1 345 ? 63.812 -6.819 -15.913 1.00 89.56 345 GLU A N 1
ATOM 2721 C CA . GLU A 1 345 ? 65.013 -6.554 -15.122 1.00 89.56 345 GLU A CA 1
ATOM 2722 C C . GLU A 1 345 ? 66.046 -7.681 -15.258 1.00 89.56 345 GLU A C 1
ATOM 2724 O O . GLU A 1 345 ? 67.226 -7.395 -15.467 1.00 89.56 345 GLU A O 1
ATOM 2729 N N . ASP A 1 346 ? 65.611 -8.944 -15.262 1.00 90.88 346 ASP A N 1
ATOM 2730 C CA . ASP A 1 346 ? 66.476 -10.096 -15.538 1.00 90.88 346 ASP A CA 1
ATOM 2731 C C . ASP A 1 346 ? 67.103 -10.017 -16.942 1.00 90.88 346 ASP A C 1
ATOM 2733 O O . ASP A 1 346 ? 68.326 -10.086 -17.092 1.00 90.88 346 ASP A O 1
ATOM 2737 N N . MET A 1 347 ? 66.293 -9.739 -17.974 1.00 89.31 347 MET A N 1
ATOM 2738 C CA . MET A 1 347 ? 66.794 -9.539 -19.341 1.00 89.31 347 MET A CA 1
ATOM 2739 C C . MET A 1 347 ? 67.805 -8.388 -19.428 1.00 89.31 347 MET A C 1
ATOM 2741 O O . MET A 1 347 ? 68.825 -8.505 -20.112 1.00 89.31 347 MET A O 1
ATOM 2745 N N . ARG A 1 348 ? 67.557 -7.279 -18.720 1.00 88.31 348 ARG A N 1
ATOM 2746 C CA . ARG A 1 348 ? 68.477 -6.135 -18.664 1.00 88.31 348 ARG A CA 1
ATOM 2747 C C . ARG A 1 348 ? 69.797 -6.504 -17.992 1.00 88.31 348 ARG A C 1
ATOM 2749 O O . ARG A 1 348 ? 70.855 -6.144 -18.508 1.00 88.31 348 ARG A O 1
ATOM 2756 N N . ASN A 1 349 ? 69.750 -7.208 -16.864 1.00 86.88 349 ASN A N 1
ATOM 2757 C CA . ASN A 1 349 ? 70.946 -7.634 -16.141 1.00 86.88 349 ASN A CA 1
ATOM 2758 C C . ASN A 1 349 ? 71.790 -8.579 -17.001 1.00 86.88 349 ASN A C 1
ATOM 2760 O O . ASN A 1 349 ? 72.991 -8.350 -17.166 1.00 86.88 349 ASN A O 1
ATOM 2764 N N . ARG A 1 350 ? 71.143 -9.544 -17.662 1.00 86.00 350 ARG A N 1
ATOM 2765 C CA . ARG A 1 350 ? 71.787 -10.469 -18.599 1.00 86.00 350 ARG A CA 1
ATOM 2766 C C . ARG A 1 350 ? 72.414 -9.764 -19.807 1.00 86.00 350 ARG A C 1
ATOM 2768 O O . ARG A 1 350 ? 73.455 -10.192 -20.294 1.00 86.00 350 ARG A O 1
ATOM 2775 N N . ALA A 1 351 ? 71.828 -8.664 -20.284 1.00 83.25 351 ALA A N 1
ATOM 2776 C CA . ALA A 1 351 ? 72.391 -7.863 -21.375 1.00 83.25 351 ALA A CA 1
ATOM 2777 C C . ALA A 1 351 ? 73.585 -6.982 -20.948 1.00 83.25 351 ALA A C 1
ATOM 2779 O O . ALA A 1 351 ? 74.444 -6.665 -21.771 1.00 83.25 351 ALA A O 1
ATOM 2780 N N . MET A 1 352 ? 73.659 -6.580 -19.674 1.00 80.62 352 MET A N 1
ATOM 2781 C CA . MET A 1 352 ? 74.742 -5.739 -19.139 1.00 80.62 352 MET A CA 1
ATOM 2782 C C . MET A 1 352 ? 75.971 -6.540 -18.685 1.00 80.62 352 MET A C 1
ATOM 2784 O O . MET A 1 352 ? 77.077 -5.993 -18.622 1.00 80.62 352 MET A O 1
ATOM 2788 N N . GLU A 1 353 ? 75.801 -7.830 -18.402 1.00 79.88 353 GLU A N 1
ATOM 2789 C CA . GLU A 1 353 ? 76.867 -8.737 -17.970 1.00 79.88 353 GLU A CA 1
ATOM 2790 C C . GLU A 1 353 ? 78.058 -8.793 -18.961 1.00 79.88 353 GLU A C 1
ATOM 2792 O O . GLU A 1 353 ? 79.184 -8.513 -18.528 1.00 79.88 353 GLU A O 1
ATOM 2797 N N . PRO A 1 354 ? 77.868 -8.962 -20.291 1.00 75.75 354 PRO A N 1
ATOM 2798 C CA . PRO A 1 354 ? 78.971 -9.022 -21.259 1.00 75.75 354 PRO A CA 1
ATOM 2799 C C . PRO A 1 354 ? 79.748 -7.703 -21.381 1.00 75.75 354 PRO A C 1
ATOM 2801 O O . PRO A 1 354 ? 80.964 -7.697 -21.577 1.00 75.75 354 PRO A O 1
ATOM 2804 N N . LEU A 1 355 ? 79.064 -6.561 -21.234 1.00 71.75 355 LEU A N 1
ATOM 2805 C CA . LEU A 1 355 ? 79.686 -5.231 -21.269 1.00 71.75 355 LEU A CA 1
ATOM 2806 C C . LEU A 1 355 ? 80.590 -5.003 -20.052 1.00 71.75 355 LEU A C 1
ATOM 2808 O O . LEU A 1 355 ? 81.653 -4.385 -20.158 1.00 71.75 355 LEU A O 1
ATOM 2812 N N . SER A 1 356 ? 80.183 -5.519 -18.892 1.00 69.88 356 SER A N 1
ATOM 2813 C CA . SER A 1 356 ? 80.982 -5.450 -17.670 1.00 69.88 356 SER A CA 1
ATOM 2814 C C . SER A 1 356 ? 82.242 -6.322 -17.759 1.00 69.88 356 SER A C 1
ATOM 2816 O O . SER A 1 356 ? 83.322 -5.892 -17.337 1.00 69.88 356 SER A O 1
ATOM 2818 N N . GLU A 1 357 ? 82.143 -7.498 -18.385 1.00 72.88 357 GLU A N 1
ATOM 2819 C CA . GLU A 1 357 ? 83.281 -8.381 -18.642 1.00 72.88 357 GLU A CA 1
ATOM 2820 C C . GLU A 1 357 ? 84.253 -7.788 -19.668 1.00 72.88 357 GLU A C 1
ATOM 2822 O O . GLU A 1 357 ? 85.467 -7.793 -19.442 1.00 72.88 357 GLU A O 1
ATOM 2827 N N . ALA A 1 358 ? 83.742 -7.192 -20.750 1.00 68.69 358 ALA A N 1
ATOM 2828 C CA . ALA A 1 358 ? 84.559 -6.497 -21.745 1.00 68.69 358 ALA A CA 1
ATOM 2829 C C . ALA A 1 358 ? 85.342 -5.324 -21.126 1.00 68.69 358 ALA A C 1
ATOM 2831 O O . ALA A 1 358 ? 86.532 -5.145 -21.395 1.00 68.69 358 ALA A O 1
ATOM 2832 N N . LYS A 1 359 ? 84.712 -4.561 -20.222 1.00 65.94 359 LYS A N 1
ATOM 2833 C CA . LYS A 1 359 ? 85.353 -3.441 -19.516 1.00 65.94 359 LYS A CA 1
ATOM 2834 C C . LYS A 1 359 ? 86.414 -3.898 -18.508 1.00 65.94 359 LYS A C 1
ATOM 2836 O O . LYS A 1 359 ? 87.398 -3.186 -18.312 1.00 65.94 359 LYS A O 1
ATOM 2841 N N . LYS A 1 360 ? 86.254 -5.074 -17.886 1.00 67.50 360 LYS A N 1
ATOM 2842 C CA . LYS A 1 360 ? 87.292 -5.686 -17.033 1.00 67.50 360 LYS A CA 1
ATOM 2843 C C . LYS A 1 360 ? 88.505 -6.136 -17.853 1.00 67.50 360 LYS A C 1
ATOM 2845 O O . LYS A 1 360 ? 89.624 -5.848 -17.437 1.00 67.50 360 LYS A O 1
ATOM 2850 N N . ARG A 1 361 ? 88.296 -6.750 -19.026 1.00 61.56 361 ARG A N 1
ATOM 2851 C CA . ARG A 1 361 ? 89.384 -7.159 -19.940 1.00 61.56 361 ARG A CA 1
ATOM 2852 C C . ARG A 1 361 ? 90.164 -5.958 -20.491 1.00 61.56 361 ARG A C 1
ATOM 2854 O O . ARG A 1 361 ? 91.383 -5.956 -20.456 1.00 61.56 361 ARG A O 1
ATOM 2861 N N . ALA A 1 362 ? 89.486 -4.872 -20.861 1.00 59.31 362 ALA A N 1
ATOM 2862 C CA . ALA A 1 362 ? 90.157 -3.650 -21.324 1.00 59.31 362 ALA A CA 1
ATOM 2863 C C . ALA A 1 362 ? 90.999 -2.940 -20.239 1.00 59.31 362 ALA A C 1
ATOM 2865 O O . ALA A 1 362 ? 91.896 -2.162 -20.555 1.00 59.31 362 ALA A O 1
ATOM 2866 N N . ARG A 1 363 ? 90.722 -3.180 -18.947 1.00 57.12 363 ARG A N 1
ATOM 2867 C CA . ARG A 1 363 ? 91.456 -2.563 -17.827 1.00 57.12 363 ARG A CA 1
ATOM 2868 C C . ARG A 1 363 ? 92.718 -3.333 -17.430 1.00 57.12 363 ARG A C 1
ATOM 2870 O O . ARG A 1 363 ? 93.582 -2.736 -16.793 1.00 57.12 363 ARG A O 1
ATOM 2877 N N . SER A 1 364 ? 92.831 -4.617 -17.783 1.00 57.97 364 SER A N 1
ATOM 2878 C CA . SER A 1 364 ? 94.051 -5.408 -17.554 1.00 57.97 364 SER A CA 1
ATOM 2879 C C . SER A 1 364 ? 95.151 -5.143 -18.584 1.00 57.97 364 SER A C 1
ATOM 2881 O O . SER A 1 364 ? 96.303 -5.457 -18.305 1.00 57.97 364 SER A O 1
ATOM 2883 N N . ASP A 1 365 ? 94.817 -4.512 -19.714 1.00 56.88 365 ASP A N 1
ATOM 2884 C CA . ASP A 1 365 ? 95.749 -4.240 -20.821 1.00 56.88 365 ASP A CA 1
ATOM 2885 C C . ASP A 1 365 ? 96.398 -2.843 -20.757 1.00 56.88 365 ASP A C 1
ATOM 2887 O O . ASP A 1 365 ? 97.104 -2.426 -21.675 1.00 56.88 365 ASP A O 1
ATOM 2891 N N . LEU A 1 366 ? 96.195 -2.098 -19.663 1.00 58.66 366 LEU A N 1
ATOM 2892 C CA . LEU A 1 366 ? 96.898 -0.835 -19.436 1.00 58.66 366 LEU A CA 1
ATOM 2893 C C . LEU A 1 366 ? 98.310 -1.112 -18.886 1.00 58.66 366 LEU A C 1
ATOM 2895 O O . LEU A 1 366 ? 98.438 -1.733 -17.826 1.00 58.66 366 LEU A O 1
ATOM 2899 N N . PRO A 1 367 ? 99.381 -0.642 -19.554 1.00 56.91 367 PRO A N 1
ATOM 2900 C CA . PRO A 1 367 ? 100.743 -0.894 -19.109 1.00 56.91 367 PRO A CA 1
ATOM 2901 C C . PRO A 1 367 ? 100.995 -0.181 -17.779 1.00 56.91 367 PRO A C 1
ATOM 2903 O O . PRO A 1 367 ? 100.798 1.031 -17.657 1.00 56.91 367 PRO A O 1
ATOM 2906 N N . LYS A 1 368 ? 101.440 -0.946 -16.776 1.00 56.38 368 LYS A N 1
ATOM 2907 C CA . LYS A 1 368 ? 101.953 -0.403 -15.514 1.00 56.38 368 LYS A CA 1
ATOM 2908 C C . LYS A 1 368 ? 103.165 0.476 -15.839 1.00 56.38 368 LYS A C 1
ATOM 2910 O O . LYS A 1 368 ? 104.152 -0.036 -16.363 1.00 56.38 368 LYS A O 1
ATOM 2915 N N . LYS A 1 369 ? 103.047 1.780 -15.587 1.00 49.41 369 LYS A N 1
ATOM 2916 C CA . LYS A 1 369 ? 104.175 2.718 -15.604 1.00 49.41 369 LYS A CA 1
ATOM 2917 C C . LYS A 1 369 ? 104.952 2.645 -14.304 1.00 49.41 369 LYS A C 1
ATOM 2919 O O . LYS A 1 369 ? 104.290 2.477 -13.254 1.00 49.41 369 LYS A O 1
#

Sequence (369 aa):
MVGSMDLDPALPMETVDQATLSMLDCDETPPFPDETVCFHGFGAPSEIPSEDNMWEPVSEKPLLVLLEEDKAYCGPKITICACFLTSKTFEDLKQRKMDVLDKLSGVTNVWVHRKTVMRDLLKTYENSREITQQLVTFSFHGEVGMDLDGLKREAYSLFWKQVLEDYFDGSSTFVPRVSPEIEESTMRTLGRIISHQYVLTGIFPVHINRAFMVAMLCGRQAVSDEDLIGDFLEYISENESQELKAIPAQSDQGELSGESCEFLLDFFSDYQVTKRPSASNLKSTLVQVAKNELLSKPAMAMDEKTELDQIMEDYLEQKEDQARESEKAAEESRDNAAKHKATAEDMRNRAMEPLSEAKKRARSDLPKK

InterPro domains:
  IPR035983 HECT, E3 ligase catalytic domain [SSF56204] (106-230)

Foldseek 3Di:
DDDDDDDDDDYDDDDDDDDDDDDDDDDDDDDDDDDPPDDPDDDDDPDDDDPPPPDDDDDPDDPDDPPPPDPDPDPPADFPPDPQADVVLSVVVVVLLVVLLVQQDEEDEQEDELVCLQVSQLCVLLVDVCVLSHAYHYDYPPDDDGPPVPRLVVSVLSNCVVCCVPAWAFDQATFGDDDPVDDLSSLLSVLSVQLSSCSNPVGGHSRHQPLLVCCLSPNNVSADLVNLLVSVLRRYDVVLSVLLVCQVVPDDPQFGDPVNQVSCVVVCVVLVDPDRDGSVCPSVSSSVSSCCRRPVSRCVSAPSCGVSVVVVVVVVVVVVVVVVVVVVVVVVVVVVVVVVVVVVVVVVVVVCVVVVVVVVVVVVPDDDD

Organism: Stylophora pistillata (NCBI:txid50429)